Protein AF-A0A7R9PHY9-F1 (afdb_monomer)

Structure (mmCIF, N/CA/C/O backbone):
data_AF-A0A7R9PHY9-F1
#
_entry.id   AF-A0A7R9PHY9-F1
#
loop_
_atom_site.group_PDB
_atom_site.id
_atom_site.type_symbol
_atom_site.label_atom_id
_atom_site.label_alt_id
_atom_site.label_comp_id
_atom_site.label_asym_id
_atom_site.label_entity_id
_atom_site.label_seq_id
_atom_site.pdbx_PDB_ins_code
_atom_site.Cartn_x
_atom_site.Cartn_y
_atom_site.Cartn_z
_atom_site.occupancy
_atom_site.B_iso_or_equiv
_atom_site.auth_seq_id
_atom_site.auth_comp_id
_atom_site.auth_asym_id
_atom_site.auth_atom_id
_atom_site.pdbx_PDB_model_num
ATOM 1 N N . MET A 1 1 ? 10.950 -51.511 -0.485 1.00 42.06 1 MET A N 1
ATOM 2 C CA . MET A 1 1 ? 10.382 -51.887 0.825 1.00 42.06 1 MET A CA 1
ATOM 3 C C . MET A 1 1 ? 11.531 -52.157 1.770 1.00 42.06 1 MET A C 1
ATOM 5 O O . MET A 1 1 ? 12.187 -53.157 1.564 1.00 42.06 1 MET A O 1
ATOM 9 N N . PHE A 1 2 ? 11.801 -51.289 2.743 1.00 31.52 2 PHE A N 1
ATOM 10 C CA . PHE A 1 2 ? 12.506 -51.676 3.968 1.00 31.52 2 PHE A CA 1
ATOM 11 C C . PHE A 1 2 ? 12.057 -50.734 5.085 1.00 31.52 2 PHE A C 1
ATOM 13 O O . PHE A 1 2 ? 12.208 -49.516 4.999 1.00 31.52 2 PHE A O 1
ATOM 20 N N . TRP A 1 3 ? 11.391 -51.335 6.065 1.00 36.47 3 TRP A N 1
ATOM 21 C CA . TRP A 1 3 ? 10.957 -50.741 7.319 1.00 36.47 3 TRP A CA 1
ATOM 22 C C . TRP A 1 3 ? 12.168 -50.413 8.194 1.00 36.47 3 TRP A C 1
ATOM 24 O O . TRP A 1 3 ? 13.076 -51.233 8.287 1.00 36.47 3 TRP A O 1
ATOM 34 N N . ILE A 1 4 ? 12.138 -49.291 8.918 1.00 42.62 4 ILE A N 1
ATOM 35 C CA . ILE A 1 4 ? 12.914 -49.152 10.157 1.00 42.62 4 ILE A CA 1
ATOM 36 C C . ILE A 1 4 ? 11.979 -48.662 11.265 1.00 42.62 4 ILE A C 1
ATOM 38 O O . ILE A 1 4 ? 11.626 -47.488 11.353 1.00 42.62 4 ILE A O 1
ATOM 42 N N . GLY A 1 5 ? 11.542 -49.658 12.037 1.00 34.16 5 GLY A N 1
ATOM 43 C CA . GLY A 1 5 ? 11.340 -49.687 13.485 1.00 34.16 5 GLY A CA 1
ATOM 44 C C . GLY A 1 5 ? 11.156 -48.375 14.235 1.00 34.16 5 GLY A C 1
ATOM 45 O O . GLY A 1 5 ? 12.099 -47.633 14.493 1.00 34.16 5 GLY A O 1
ATOM 46 N N . ARG A 1 6 ? 9.929 -48.201 14.717 1.00 38.72 6 ARG A N 1
ATOM 47 C CA . ARG A 1 6 ? 9.562 -47.369 15.858 1.00 38.72 6 ARG A CA 1
ATOM 48 C C . ARG A 1 6 ? 9.718 -48.249 17.107 1.00 38.72 6 ARG A C 1
ATOM 50 O O . ARG A 1 6 ? 9.004 -49.239 17.209 1.00 38.72 6 ARG A O 1
ATOM 57 N N . SER A 1 7 ? 10.605 -47.892 18.033 1.00 38.69 7 SER A N 1
ATOM 58 C CA . SER A 1 7 ? 10.601 -48.439 19.398 1.00 38.69 7 SER A CA 1
ATOM 59 C C . SER A 1 7 ? 10.554 -47.299 20.402 1.00 38.69 7 SER A C 1
ATOM 61 O O . SER A 1 7 ? 11.322 -46.343 20.318 1.00 38.69 7 SER A O 1
ATOM 63 N N . ALA A 1 8 ? 9.592 -47.408 21.311 1.00 42.34 8 ALA A N 1
ATOM 64 C CA . ALA A 1 8 ? 9.342 -46.520 22.430 1.00 42.34 8 ALA A CA 1
ATOM 65 C C . ALA A 1 8 ? 9.996 -47.087 23.697 1.00 42.34 8 ALA A C 1
ATOM 67 O O . ALA A 1 8 ? 9.878 -48.283 23.941 1.00 42.34 8 ALA A O 1
ATOM 68 N N . VAL A 1 9 ? 10.620 -46.225 24.504 1.00 43.03 9 VAL A N 1
ATOM 69 C CA . VAL A 1 9 ? 10.993 -46.443 25.918 1.00 43.03 9 VAL A CA 1
ATOM 70 C C . VAL A 1 9 ? 10.944 -45.048 26.562 1.00 43.03 9 VAL A C 1
ATOM 72 O O . VAL A 1 9 ? 11.653 -44.152 26.118 1.00 43.03 9 VAL A O 1
ATOM 75 N N . SER A 1 10 ? 9.828 -44.710 27.208 1.00 37.47 10 SER A N 1
ATOM 76 C CA . SER A 1 10 ? 9.554 -44.751 28.657 1.00 37.47 10 SER A CA 1
ATOM 77 C C . SER A 1 10 ? 10.018 -43.502 29.416 1.00 37.47 10 SER A C 1
ATOM 79 O O . SER A 1 10 ? 11.147 -43.045 29.289 1.00 37.47 10 SER A O 1
ATOM 81 N N . ASN A 1 11 ? 9.088 -42.981 30.213 1.00 42.53 11 ASN A N 1
ATOM 82 C CA . ASN A 1 11 ? 9.185 -41.795 31.054 1.00 42.53 11 ASN A CA 1
ATOM 83 C C . ASN A 1 11 ? 10.345 -41.851 32.059 1.00 42.53 11 ASN A C 1
ATOM 85 O O . ASN A 1 11 ? 10.550 -42.884 32.690 1.00 42.53 11 ASN A O 1
ATOM 89 N N . TYR A 1 12 ? 10.990 -40.704 32.278 1.00 37.47 12 TYR A N 1
ATOM 90 C CA . TYR A 1 12 ? 11.577 -40.322 33.563 1.00 37.47 12 TYR A CA 1
ATOM 91 C C . TYR A 1 12 ? 11.398 -38.809 33.743 1.00 37.47 12 TYR A C 1
ATOM 93 O O . TYR A 1 12 ? 11.954 -38.014 32.985 1.00 37.47 12 TYR A O 1
ATOM 101 N N . ASP A 1 13 ? 10.587 -38.436 34.733 1.00 43.47 13 ASP A N 1
ATOM 102 C CA . ASP A 1 13 ? 10.558 -37.103 35.330 1.00 43.47 13 ASP A CA 1
ATOM 103 C C . ASP A 1 13 ? 11.838 -36.892 36.149 1.00 43.47 13 ASP A C 1
ATOM 105 O O . ASP A 1 13 ? 12.288 -37.790 36.862 1.00 43.47 13 ASP A O 1
ATOM 109 N N . GLY A 1 14 ? 12.430 -35.701 36.063 1.00 35.66 14 GLY A N 1
ATOM 110 C CA . GLY A 1 14 ? 13.642 -35.378 36.812 1.00 35.66 14 GLY A CA 1
ATOM 111 C C . GLY A 1 14 ? 14.236 -34.029 36.436 1.00 35.66 14 GLY A C 1
ATOM 112 O O . GLY A 1 14 ? 15.193 -33.946 35.673 1.00 35.66 14 GLY A O 1
ATOM 113 N N . SER A 1 15 ? 13.651 -32.970 36.988 1.00 47.22 15 SER A N 1
ATOM 114 C CA . SER A 1 15 ? 14.196 -31.613 37.060 1.00 47.22 15 SER A CA 1
ATOM 115 C C . SER A 1 15 ? 15.720 -31.575 37.273 1.00 47.22 15 SER A C 1
ATOM 117 O O . SER A 1 15 ? 16.191 -31.843 38.372 1.00 47.22 15 SER A O 1
ATOM 119 N N . THR A 1 16 ? 16.473 -31.154 36.253 1.00 46.72 16 THR A N 1
ATOM 120 C CA . THR A 1 16 ? 17.748 -30.424 36.395 1.00 46.72 16 THR A CA 1
ATOM 121 C C . THR A 1 16 ? 17.884 -29.437 35.236 1.00 46.72 16 THR A C 1
ATOM 123 O O . THR A 1 16 ? 18.540 -29.672 34.219 1.00 46.72 16 THR A O 1
ATOM 126 N N . ASP A 1 17 ? 17.217 -28.298 35.399 1.00 50.34 17 ASP A N 1
ATOM 127 C CA . ASP A 1 17 ? 17.585 -27.067 34.717 1.00 50.34 17 ASP A CA 1
ATOM 128 C C . ASP A 1 17 ? 19.060 -26.753 35.001 1.00 50.34 17 ASP A C 1
ATOM 130 O O . ASP A 1 17 ? 19.469 -26.603 36.150 1.00 50.34 17 ASP A O 1
ATOM 134 N N . GLY A 1 18 ? 19.854 -26.631 33.935 1.00 47.72 18 GLY A N 1
ATOM 135 C CA . GLY A 1 18 ? 21.174 -26.003 34.005 1.00 47.72 18 GLY A CA 1
ATOM 136 C C . GLY A 1 18 ? 22.375 -26.882 33.665 1.00 47.72 18 GLY A C 1
ATOM 137 O O . GLY A 1 18 ? 23.306 -26.936 34.453 1.00 47.72 18 GLY A O 1
ATOM 138 N N . CYS A 1 19 ? 22.434 -27.515 32.482 1.00 41.09 19 CYS A N 1
ATOM 139 C CA . CYS A 1 19 ? 23.737 -27.948 31.928 1.00 41.09 19 CYS A CA 1
ATOM 140 C C . CYS A 1 19 ? 23.798 -28.255 30.413 1.00 41.09 19 CYS A C 1
ATOM 142 O O . CYS A 1 19 ? 24.736 -28.899 29.949 1.00 41.09 19 CYS A O 1
ATOM 144 N N . ILE A 1 20 ? 22.850 -27.784 29.591 1.00 45.53 20 ILE A N 1
ATOM 145 C CA . ILE A 1 20 ? 22.859 -28.076 28.135 1.00 45.53 20 ILE A CA 1
ATOM 146 C C . ILE A 1 20 ? 23.616 -27.005 27.316 1.00 45.53 20 ILE A C 1
ATOM 148 O O . ILE A 1 20 ? 24.106 -27.276 26.218 1.00 45.53 20 ILE A O 1
ATOM 152 N N . MET A 1 21 ? 23.795 -25.795 27.854 1.00 42.59 21 MET A N 1
ATOM 153 C CA . MET A 1 21 ? 24.367 -24.670 27.095 1.00 42.59 21 MET A CA 1
ATOM 154 C C . MET A 1 21 ? 25.895 -24.727 26.934 1.00 42.59 21 MET A C 1
ATOM 156 O O . MET A 1 21 ? 26.408 -24.258 25.917 1.00 42.59 21 MET A O 1
ATOM 160 N N . TYR A 1 22 ? 26.626 -25.353 27.863 1.00 46.38 22 TYR A N 1
ATOM 161 C CA . TYR A 1 22 ? 28.093 -25.402 27.794 1.00 46.38 22 TYR A CA 1
ATOM 162 C C . TYR A 1 22 ? 28.629 -26.470 26.825 1.00 46.38 22 TYR A C 1
ATOM 164 O O . TYR A 1 22 ? 29.640 -26.238 26.170 1.00 46.38 22 TYR A O 1
ATOM 172 N N . ARG A 1 23 ? 27.900 -27.572 26.585 1.00 47.09 23 ARG A N 1
ATOM 173 C CA . ARG A 1 23 ? 28.303 -28.569 25.567 1.00 47.09 23 ARG A CA 1
ATOM 174 C C . ARG A 1 23 ? 28.106 -28.100 24.122 1.00 47.09 23 ARG A C 1
ATOM 176 O O . ARG A 1 23 ? 28.789 -28.584 23.222 1.00 47.09 23 ARG A O 1
ATOM 183 N N . CYS A 1 24 ? 27.205 -27.149 23.877 1.00 45.78 24 CYS A N 1
ATOM 184 C CA . CYS A 1 24 ? 26.986 -26.614 22.530 1.00 45.78 24 CYS A CA 1
ATOM 185 C C . CYS A 1 24 ? 28.066 -25.600 22.122 1.00 45.78 24 CYS A C 1
ATOM 187 O O . CYS A 1 24 ? 28.435 -25.541 20.948 1.00 45.78 24 CYS A O 1
ATOM 189 N N . PHE A 1 25 ? 28.590 -24.822 23.073 1.00 47.44 25 PHE A N 1
ATOM 190 C CA . PHE A 1 25 ? 29.614 -23.816 22.787 1.00 47.44 25 PHE A CA 1
ATOM 191 C C . PHE A 1 25 ? 30.973 -24.453 22.471 1.00 47.44 25 PHE A C 1
ATOM 193 O O . PHE A 1 25 ? 31.592 -24.088 21.467 1.00 47.44 25 PHE A O 1
ATOM 200 N N . ASP A 1 26 ? 31.372 -25.485 23.220 1.00 51.69 26 ASP A N 1
ATOM 201 C CA . ASP A 1 26 ? 32.606 -26.231 22.942 1.00 51.69 26 ASP A CA 1
ATOM 202 C C . ASP A 1 26 ? 32.553 -26.964 21.595 1.00 51.69 26 ASP A C 1
ATOM 204 O O . ASP A 1 26 ? 33.538 -26.978 20.858 1.00 51.69 26 ASP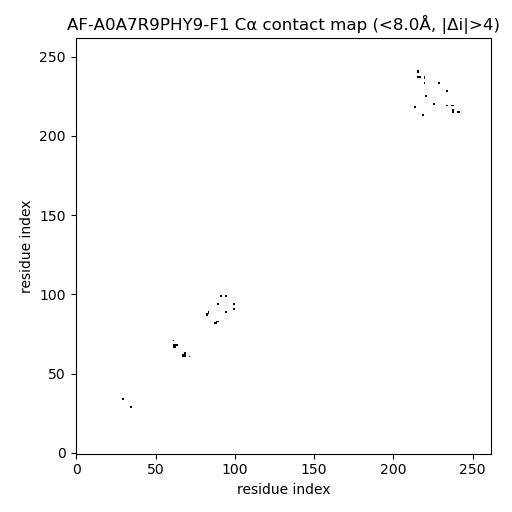 A O 1
ATOM 208 N N . TYR A 1 27 ? 31.386 -27.470 21.184 1.00 54.34 27 TYR A N 1
ATOM 209 C CA . TYR A 1 27 ? 31.213 -28.084 19.864 1.00 54.34 27 TYR A CA 1
ATOM 210 C C . TYR A 1 27 ? 31.342 -27.073 18.705 1.00 54.34 27 TYR A C 1
ATOM 212 O O . TYR A 1 27 ? 31.902 -27.392 17.650 1.00 54.34 27 TYR A O 1
ATOM 220 N N . ILE A 1 28 ? 30.877 -25.831 18.888 1.00 56.16 28 ILE A N 1
ATOM 221 C CA . ILE A 1 28 ? 31.015 -24.757 17.888 1.00 56.16 28 ILE A CA 1
ATOM 222 C C . ILE A 1 28 ? 32.477 -24.302 17.775 1.00 56.16 28 ILE A C 1
ATOM 224 O O . ILE A 1 28 ? 32.976 -24.118 16.660 1.00 56.16 28 ILE A O 1
ATOM 228 N N . ILE A 1 29 ? 33.187 -24.170 18.900 1.00 56.66 29 ILE A N 1
ATOM 229 C CA . ILE A 1 29 ? 34.609 -23.800 18.899 1.00 56.66 29 ILE A CA 1
ATOM 230 C C . ILE A 1 29 ? 35.473 -24.939 18.334 1.00 56.66 29 ILE A C 1
ATOM 232 O O . ILE A 1 29 ? 36.334 -24.679 17.491 1.00 56.66 29 ILE A O 1
ATOM 236 N N . TYR A 1 30 ? 35.189 -26.200 18.668 1.00 57.56 30 TYR A N 1
ATOM 237 C CA . TYR A 1 30 ? 35.899 -27.367 18.129 1.00 57.56 30 TYR A CA 1
ATOM 238 C C . TYR A 1 30 ? 35.708 -27.523 16.607 1.00 57.56 30 TYR A C 1
ATOM 240 O O . TYR A 1 30 ? 36.678 -27.727 15.871 1.00 57.56 30 TYR A O 1
ATOM 248 N N . ARG A 1 31 ? 34.483 -27.322 16.089 1.00 53.75 31 ARG A N 1
ATOM 249 C CA . ARG A 1 31 ? 34.193 -27.335 14.639 1.00 53.75 31 ARG A CA 1
ATOM 250 C C . ARG A 1 31 ? 34.893 -26.205 13.881 1.00 53.75 31 ARG A C 1
ATOM 252 O O . ARG A 1 31 ? 35.294 -26.409 12.737 1.00 53.75 31 ARG A O 1
ATOM 259 N N . ASN A 1 32 ? 35.057 -25.033 14.493 1.00 58.56 32 ASN A N 1
ATOM 260 C CA . ASN A 1 32 ? 35.771 -23.912 13.878 1.00 58.56 32 ASN A CA 1
ATOM 261 C C . ASN A 1 32 ? 37.299 -24.091 13.910 1.00 58.56 32 ASN A C 1
ATOM 263 O O . ASN A 1 32 ? 37.972 -23.630 12.990 1.00 58.56 32 ASN A O 1
ATOM 267 N N . LYS A 1 33 ? 37.844 -24.789 14.919 1.00 56.66 33 LYS A N 1
ATOM 268 C CA . LYS A 1 33 ? 39.289 -25.046 15.076 1.00 56.66 33 LYS A CA 1
ATOM 269 C C . LYS A 1 33 ? 39.788 -26.240 14.243 1.00 56.66 33 LYS A C 1
ATOM 271 O O . LYS A 1 33 ? 40.904 -26.194 13.737 1.00 56.66 33 LYS A O 1
ATOM 276 N N . HIS A 1 34 ? 38.950 -27.264 14.031 1.00 57.16 34 HIS A N 1
ATOM 277 C CA . HIS A 1 34 ? 39.285 -28.483 13.265 1.00 57.16 34 HIS A CA 1
ATOM 278 C C . HIS A 1 34 ? 38.514 -28.647 11.939 1.00 57.16 34 HIS A C 1
ATOM 280 O O . HIS A 1 34 ? 38.712 -29.620 11.205 1.00 57.16 34 HIS A O 1
ATOM 286 N N . GLY A 1 35 ? 37.647 -27.697 11.581 1.00 53.25 35 GLY A N 1
ATOM 287 C CA . GLY A 1 35 ? 36.957 -27.679 10.295 1.00 53.25 35 GLY A CA 1
ATOM 288 C C . GLY A 1 35 ? 37.925 -27.376 9.154 1.00 53.25 35 GLY A C 1
ATOM 289 O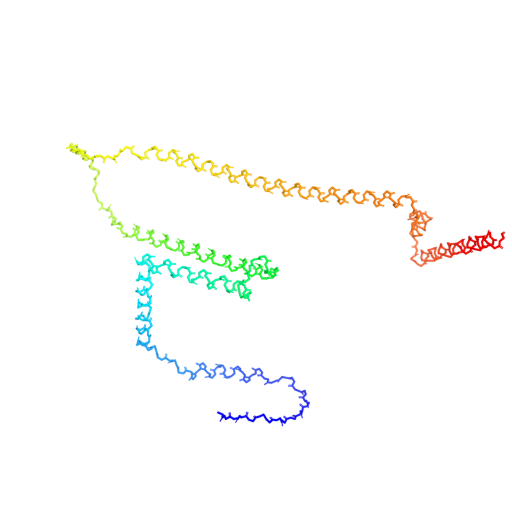 O . GLY A 1 35 ? 38.228 -26.216 8.884 1.00 53.25 35 GLY A O 1
ATOM 290 N N . LYS A 1 36 ? 38.397 -28.417 8.455 1.00 54.75 36 LYS A N 1
ATOM 291 C CA . LYS A 1 36 ? 39.196 -28.285 7.226 1.00 54.75 36 LYS A CA 1
ATOM 292 C C . LYS A 1 36 ? 38.491 -27.305 6.275 1.00 54.75 36 LYS A C 1
ATOM 294 O O . LYS A 1 36 ? 37.419 -27.619 5.752 1.00 54.75 36 LYS A O 1
ATOM 299 N N . LYS A 1 37 ? 39.070 -26.118 6.042 1.00 54.66 37 LYS A N 1
ATOM 300 C CA . LYS A 1 37 ? 38.596 -25.187 5.003 1.00 54.66 37 LYS A CA 1
ATOM 301 C C . LYS A 1 37 ? 38.573 -25.961 3.682 1.00 54.66 37 LYS A C 1
ATOM 303 O O . LYS A 1 37 ? 39.628 -26.365 3.194 1.00 54.66 37 LYS A O 1
ATOM 308 N N . LYS A 1 38 ? 37.382 -26.211 3.121 1.00 56.78 38 LYS A N 1
ATOM 309 C CA . LYS A 1 38 ? 37.257 -26.808 1.783 1.00 56.78 38 LYS A CA 1
ATOM 310 C C . LYS A 1 38 ? 38.054 -25.931 0.818 1.00 56.78 38 LYS A C 1
ATOM 312 O O . LYS A 1 38 ? 37.766 -24.740 0.705 1.00 56.78 38 LYS A O 1
ATOM 317 N N . LYS A 1 39 ? 39.071 -26.508 0.170 1.00 51.47 39 LYS A N 1
ATOM 318 C CA . LYS A 1 39 ? 39.861 -25.816 -0.852 1.00 51.47 39 LYS A CA 1
ATOM 319 C C . LYS A 1 39 ? 38.904 -25.293 -1.930 1.00 51.47 39 LYS A C 1
ATOM 321 O O . LYS A 1 39 ? 37.953 -25.980 -2.301 1.00 51.47 39 LYS A O 1
ATOM 326 N N . PHE A 1 40 ? 39.116 -24.054 -2.370 1.00 53.12 40 PHE A N 1
ATOM 327 C CA . PHE A 1 40 ? 38.365 -23.450 -3.466 1.00 53.12 40 PHE A CA 1
ATOM 328 C C . PHE A 1 40 ? 38.645 -24.252 -4.736 1.00 53.12 40 PHE A C 1
ATOM 330 O O . PHE A 1 40 ? 39.734 -24.181 -5.299 1.00 53.12 40 PHE A O 1
ATOM 337 N N . ASP A 1 41 ? 37.676 -25.063 -5.140 1.00 60.94 41 ASP A N 1
ATOM 338 C CA . ASP A 1 41 ? 37.814 -25.922 -6.303 1.00 60.94 41 ASP A CA 1
ATOM 339 C C . ASP A 1 41 ? 37.581 -25.070 -7.558 1.00 60.94 41 ASP A C 1
ATOM 341 O O . ASP A 1 41 ? 36.444 -24.721 -7.887 1.00 60.94 41 ASP A O 1
ATOM 345 N N . LYS A 1 42 ? 38.670 -24.641 -8.208 1.00 62.03 42 LYS A N 1
ATOM 346 C CA . LYS A 1 42 ? 38.658 -23.732 -9.373 1.00 62.03 42 LYS A CA 1
ATOM 347 C C . LYS A 1 42 ? 37.740 -24.275 -10.483 1.00 62.03 42 LYS A C 1
ATOM 349 O O . LYS A 1 42 ? 36.916 -23.538 -11.023 1.00 62.03 42 LYS A O 1
ATOM 354 N N . ASN A 1 43 ? 37.739 -25.601 -10.651 1.00 70.50 43 ASN A N 1
ATOM 355 C CA . ASN A 1 43 ? 36.834 -26.343 -11.530 1.00 70.50 43 ASN A CA 1
ATOM 356 C C . ASN A 1 43 ? 35.347 -26.107 -11.230 1.00 70.50 43 ASN A C 1
ATOM 358 O O . ASN A 1 43 ? 34.541 -25.992 -12.148 1.00 70.50 43 ASN A O 1
ATOM 362 N N . LEU A 1 44 ? 34.946 -25.980 -9.962 1.00 75.88 44 LEU A N 1
ATOM 363 C CA . LEU A 1 44 ? 33.543 -25.753 -9.609 1.00 75.88 44 LEU A CA 1
ATOM 364 C C . LEU A 1 44 ? 33.074 -24.351 -10.016 1.00 75.88 44 LEU A C 1
ATOM 366 O O . LEU A 1 44 ? 31.910 -24.168 -10.381 1.00 75.88 44 LEU A O 1
ATOM 370 N N . VAL A 1 45 ? 33.954 -23.351 -9.940 1.00 80.75 45 VAL A N 1
ATOM 371 C CA . VAL A 1 45 ? 33.633 -21.985 -10.373 1.00 80.75 45 VAL A CA 1
ATOM 372 C C . VAL A 1 45 ? 33.509 -21.914 -11.886 1.00 80.75 45 VAL A C 1
ATOM 374 O O . VAL A 1 45 ? 32.544 -21.322 -12.375 1.00 80.75 45 VAL A O 1
ATOM 377 N N . ASP A 1 46 ? 34.396 -22.592 -12.606 1.00 81.62 46 ASP A N 1
ATOM 378 C CA . ASP A 1 46 ? 34.361 -22.652 -14.065 1.00 81.62 46 ASP A CA 1
ATOM 379 C C . ASP A 1 46 ? 33.149 -23.439 -14.576 1.00 81.62 46 ASP A C 1
ATOM 381 O O . ASP A 1 46 ? 32.436 -22.963 -15.460 1.00 81.62 46 ASP A O 1
ATOM 385 N N . VAL A 1 47 ? 32.807 -24.570 -13.951 1.00 84.31 47 VAL A N 1
ATOM 386 C CA . VAL A 1 47 ? 31.571 -25.320 -14.243 1.00 84.31 47 VAL A CA 1
ATOM 387 C C . VAL A 1 47 ? 30.330 -24.457 -13.986 1.00 84.31 47 VAL A C 1
ATOM 389 O O . VAL A 1 47 ? 29.416 -24.404 -14.811 1.00 84.31 47 VAL A O 1
ATOM 392 N N . LYS A 1 48 ? 30.290 -23.716 -12.871 1.00 87.06 48 LYS A N 1
ATOM 393 C CA . LYS A 1 48 ? 29.188 -22.783 -12.573 1.00 87.06 48 LYS A CA 1
ATOM 394 C C . LYS A 1 48 ? 29.132 -21.603 -13.540 1.00 87.06 48 LYS A C 1
ATOM 396 O O . LYS A 1 48 ? 28.048 -21.066 -13.762 1.00 87.06 48 LYS A O 1
ATOM 401 N N . LYS A 1 49 ? 30.269 -21.147 -14.067 1.00 89.06 49 LYS A N 1
ATOM 402 C CA . LYS A 1 49 ? 30.334 -20.085 -15.076 1.00 89.06 49 LYS A CA 1
ATOM 403 C C . LYS A 1 49 ? 29.792 -20.595 -16.412 1.00 89.06 49 LYS A C 1
ATOM 405 O O . LYS A 1 49 ? 28.794 -20.055 -16.868 1.00 89.06 49 LYS A O 1
ATOM 410 N N . LYS A 1 50 ? 30.308 -21.719 -16.921 1.00 89.94 50 LYS A N 1
ATOM 411 C CA . LYS A 1 50 ? 29.812 -22.374 -18.146 1.00 89.94 50 LYS A CA 1
ATOM 412 C C . LYS A 1 50 ? 28.306 -22.635 -18.098 1.00 89.94 50 LYS A C 1
ATOM 414 O O . LYS A 1 50 ? 27.599 -22.351 -19.056 1.00 89.94 50 LYS A O 1
ATOM 419 N N . LYS A 1 51 ? 27.787 -23.101 -16.955 1.00 92.75 51 LYS A N 1
ATOM 420 C CA . LYS A 1 51 ? 26.341 -23.288 -16.759 1.00 92.75 51 LYS A CA 1
ATOM 421 C C . LYS A 1 51 ? 25.552 -21.976 -16.856 1.00 92.75 51 LYS A C 1
ATOM 423 O O . LYS A 1 51 ? 24.484 -21.963 -17.458 1.00 92.75 51 LYS A O 1
ATOM 428 N N . ARG A 1 52 ? 26.054 -20.885 -16.263 1.00 91.56 52 ARG A N 1
ATOM 429 C CA . ARG A 1 52 ? 25.417 -19.558 -16.354 1.00 91.56 52 ARG A CA 1
ATOM 430 C C . ARG A 1 52 ? 25.427 -19.026 -17.783 1.00 91.56 52 ARG A C 1
ATOM 432 O O . ARG A 1 52 ? 24.412 -18.490 -18.213 1.00 91.56 52 ARG A O 1
ATOM 439 N N . ASP A 1 53 ? 26.540 -19.195 -18.487 1.00 91.50 53 ASP A N 1
ATOM 440 C CA . ASP A 1 53 ? 26.715 -18.708 -19.855 1.00 91.50 53 ASP A CA 1
ATOM 441 C C . ASP A 1 53 ? 25.794 -19.477 -20.821 1.00 91.50 53 ASP A C 1
ATOM 443 O O . ASP A 1 53 ? 25.019 -18.858 -21.546 1.00 91.50 53 ASP A O 1
ATOM 447 N N . ALA A 1 54 ? 25.739 -20.811 -20.723 1.00 93.00 54 ALA A N 1
ATOM 448 C CA . ALA A 1 54 ? 24.811 -21.639 -21.502 1.00 93.00 54 ALA A CA 1
ATOM 449 C C . ALA A 1 54 ? 23.332 -21.301 -21.224 1.00 93.00 54 ALA A C 1
ATOM 451 O O . ALA A 1 54 ? 22.505 -21.245 -22.137 1.00 93.00 54 ALA A O 1
ATOM 452 N N . GLU A 1 55 ? 22.975 -21.033 -19.963 1.00 92.44 55 GLU A N 1
ATOM 453 C CA . GLU A 1 55 ? 21.619 -20.603 -19.607 1.00 92.44 55 GLU A CA 1
ATOM 454 C C . GLU A 1 55 ? 21.294 -19.212 -20.177 1.00 92.44 55 GLU A C 1
ATOM 456 O O . GLU A 1 55 ? 20.162 -18.955 -20.595 1.00 92.44 55 GLU A O 1
ATOM 461 N N . MET A 1 56 ? 22.279 -18.312 -20.221 1.00 92.31 56 MET A N 1
ATOM 462 C CA . MET A 1 56 ? 22.140 -16.988 -20.823 1.00 92.31 56 MET A CA 1
ATOM 463 C C . MET A 1 56 ? 21.937 -17.081 -22.336 1.00 92.31 56 MET A C 1
ATOM 465 O O . MET A 1 56 ? 21.013 -16.458 -22.858 1.00 92.31 56 MET A O 1
ATOM 469 N N . GLU A 1 57 ? 22.728 -17.902 -23.025 1.00 92.56 57 GLU A N 1
ATOM 470 C CA . GLU A 1 57 ? 22.566 -18.169 -24.455 1.00 92.56 57 GLU A CA 1
ATOM 471 C C . GLU A 1 57 ? 21.194 -18.757 -24.770 1.00 92.56 57 GLU A C 1
ATOM 473 O O . GLU A 1 57 ? 20.521 -18.284 -25.681 1.00 92.56 57 GLU A O 1
ATOM 478 N N . HIS A 1 58 ? 20.729 -19.732 -23.988 1.00 92.38 58 HIS A N 1
ATOM 479 C CA . HIS A 1 58 ? 19.389 -20.293 -24.145 1.00 92.38 58 HIS A CA 1
ATOM 480 C C . HIS A 1 58 ? 18.292 -19.223 -23.992 1.00 92.38 58 HIS A C 1
ATOM 482 O O . HIS A 1 58 ? 17.379 -19.140 -24.814 1.00 92.38 58 HIS A O 1
ATOM 488 N N . ARG A 1 59 ? 18.399 -18.347 -22.982 1.00 89.75 59 ARG A N 1
ATOM 489 C CA . ARG A 1 59 ? 17.463 -17.220 -22.805 1.00 89.75 59 ARG A CA 1
ATOM 490 C C . ARG A 1 59 ? 17.514 -16.241 -23.978 1.00 89.75 59 ARG A C 1
ATOM 492 O O . ARG A 1 59 ? 16.468 -15.735 -24.377 1.00 89.75 59 ARG A O 1
ATOM 499 N N . ASN A 1 60 ? 18.699 -15.983 -24.527 1.00 91.94 60 ASN A N 1
ATOM 500 C CA . ASN A 1 60 ? 18.872 -15.112 -25.688 1.00 91.94 60 ASN A CA 1
ATOM 501 C C . ASN A 1 60 ? 18.269 -15.737 -26.951 1.00 91.94 60 ASN A C 1
ATOM 503 O O . ASN A 1 60 ? 17.564 -15.040 -27.670 1.00 91.94 60 ASN A O 1
ATOM 507 N N . LYS A 1 61 ? 18.445 -17.047 -27.173 1.00 92.50 61 LYS A N 1
ATOM 508 C CA . LYS A 1 61 ? 17.808 -17.782 -28.280 1.00 92.50 61 LYS A CA 1
ATOM 509 C C . LYS A 1 61 ? 16.284 -17.651 -28.236 1.00 92.50 61 LYS A C 1
ATOM 511 O O . LYS A 1 61 ? 15.685 -17.257 -29.227 1.00 92.50 61 LYS A O 1
ATOM 516 N N . ILE A 1 62 ? 15.673 -17.861 -27.065 1.00 89.38 62 ILE A N 1
ATOM 517 C CA . ILE A 1 62 ? 14.221 -17.680 -26.880 1.00 89.38 62 ILE A CA 1
ATOM 518 C C . ILE A 1 62 ? 13.797 -16.226 -27.108 1.00 89.38 62 ILE A C 1
ATOM 520 O O . ILE A 1 62 ? 12.728 -15.985 -27.647 1.00 89.38 62 ILE A O 1
ATOM 524 N N . LYS A 1 63 ? 14.594 -15.247 -26.666 1.00 90.69 63 LYS A N 1
ATOM 525 C CA . LYS A 1 63 ? 14.258 -13.821 -26.793 1.00 90.69 63 LYS A CA 1
ATOM 526 C C . LYS A 1 63 ? 14.380 -13.307 -28.232 1.00 90.69 63 LYS A C 1
ATOM 528 O O . LYS A 1 63 ? 13.652 -12.387 -28.593 1.00 90.69 63 LYS A O 1
ATOM 533 N N . ASN A 1 64 ? 15.315 -13.856 -29.004 1.00 91.75 64 ASN A N 1
ATOM 534 C CA . ASN A 1 64 ? 15.593 -13.432 -30.374 1.00 91.75 64 ASN A CA 1
ATOM 535 C C . ASN A 1 64 ? 14.562 -13.977 -31.375 1.00 91.75 64 ASN A C 1
ATOM 537 O O . ASN A 1 64 ? 14.326 -13.327 -32.388 1.00 91.75 64 ASN A O 1
ATOM 541 N N . ASP A 1 65 ? 13.929 -15.119 -31.086 1.00 91.56 65 ASP A N 1
ATOM 542 C CA . ASP A 1 65 ? 12.820 -15.651 -31.883 1.00 91.56 65 ASP A CA 1
ATOM 543 C C . ASP A 1 65 ? 11.462 -15.141 -31.347 1.00 91.56 65 ASP A C 1
ATOM 545 O O . ASP A 1 65 ? 11.066 -15.493 -30.229 1.00 91.56 65 ASP A O 1
ATOM 549 N N . PRO A 1 66 ? 10.714 -14.331 -32.121 1.00 88.88 66 PRO A N 1
ATOM 550 C CA . PRO A 1 66 ? 9.443 -13.766 -31.677 1.00 88.88 66 PRO A CA 1
ATOM 551 C C . PRO A 1 66 ? 8.366 -14.825 -31.393 1.00 88.88 66 PRO A C 1
ATOM 553 O O . PRO A 1 66 ? 7.555 -14.625 -30.485 1.00 88.88 66 PRO A O 1
ATOM 556 N N . VAL A 1 67 ? 8.356 -15.952 -32.114 1.00 92.25 67 VAL A N 1
ATOM 557 C CA . VAL A 1 67 ? 7.342 -17.008 -31.946 1.00 92.25 67 VAL A CA 1
ATOM 558 C C . VAL A 1 67 ? 7.589 -17.762 -30.643 1.00 92.25 67 VAL A C 1
ATOM 560 O O . VAL A 1 67 ? 6.696 -17.857 -29.793 1.00 92.25 67 VAL A O 1
ATOM 563 N N . CYS A 1 68 ? 8.828 -18.211 -30.430 1.00 90.75 68 CYS A N 1
ATOM 564 C CA . CYS A 1 68 ? 9.231 -18.853 -29.180 1.00 90.75 68 CYS A CA 1
ATOM 565 C C . CYS A 1 68 ? 9.046 -17.923 -27.969 1.00 90.75 68 CYS A C 1
ATOM 567 O O . CYS A 1 68 ? 8.629 -18.368 -26.893 1.00 90.75 68 CYS A O 1
ATOM 569 N N . TYR A 1 69 ? 9.322 -16.624 -28.123 1.00 92.00 69 TYR A N 1
ATOM 570 C CA . TYR A 1 69 ? 9.172 -15.646 -27.047 1.00 92.00 69 TYR A CA 1
ATOM 571 C C . TYR A 1 69 ? 7.713 -15.457 -26.610 1.00 92.00 69 TYR A C 1
ATOM 573 O O . TYR A 1 69 ? 7.418 -15.435 -25.407 1.00 92.00 69 TYR A O 1
ATOM 581 N N . GLU A 1 70 ? 6.785 -15.342 -27.562 1.00 92.56 70 GLU A N 1
ATOM 582 C CA . GLU A 1 70 ? 5.361 -15.194 -27.254 1.00 92.56 70 GLU A CA 1
ATOM 583 C C . GLU A 1 70 ? 4.763 -16.475 -26.662 1.00 92.56 70 GLU A C 1
ATOM 585 O O . GLU A 1 70 ? 4.000 -16.411 -25.689 1.00 92.56 70 GLU A O 1
ATOM 590 N N . GLU A 1 71 ? 5.175 -17.649 -27.146 1.00 93.88 71 GLU A N 1
ATOM 591 C CA . GLU A 1 71 ? 4.754 -18.920 -26.557 1.00 93.88 71 GLU A CA 1
ATOM 592 C C . GLU A 1 71 ? 5.259 -19.074 -25.111 1.00 93.88 71 GLU A C 1
ATOM 594 O O . GLU A 1 71 ? 4.507 -19.480 -24.215 1.00 93.88 71 GLU A O 1
ATOM 599 N N . PHE A 1 72 ? 6.508 -18.677 -24.847 1.00 93.12 72 PHE A N 1
ATOM 600 C CA . PHE A 1 72 ? 7.075 -18.652 -23.501 1.00 93.12 72 PHE A CA 1
ATOM 601 C C . PHE A 1 72 ? 6.275 -17.732 -22.566 1.00 93.12 72 PHE A C 1
ATOM 603 O O . PHE A 1 72 ? 5.894 -18.145 -21.465 1.00 93.12 72 PHE A O 1
ATOM 610 N N . LYS A 1 73 ? 5.944 -16.508 -23.003 1.00 94.81 73 LYS A N 1
ATOM 611 C CA . LYS A 1 73 ? 5.095 -15.591 -22.220 1.00 94.81 73 LYS A CA 1
ATOM 612 C C . LYS A 1 73 ? 3.704 -16.158 -21.968 1.00 94.81 73 LYS A C 1
ATOM 614 O O . LYS A 1 73 ? 3.159 -15.958 -20.882 1.00 94.81 73 LYS A O 1
ATOM 619 N N . ARG A 1 74 ? 3.098 -16.822 -22.957 1.00 95.81 74 ARG A N 1
ATOM 620 C CA . ARG A 1 74 ? 1.791 -17.478 -22.806 1.00 95.81 74 ARG A CA 1
ATOM 621 C C . ARG A 1 74 ? 1.847 -18.540 -21.709 1.00 95.81 74 ARG A C 1
ATOM 623 O O . ARG A 1 74 ? 1.094 -18.436 -20.742 1.00 95.81 74 ARG A O 1
ATOM 630 N N . LYS A 1 75 ? 2.804 -19.469 -21.790 1.00 96.19 75 LYS A N 1
ATOM 631 C CA . LYS A 1 75 ? 3.023 -20.512 -20.773 1.00 96.19 75 LYS A CA 1
ATOM 632 C C . LYS A 1 75 ? 3.272 -19.916 -19.383 1.00 96.19 75 LYS A C 1
ATOM 634 O O . LYS A 1 75 ? 2.773 -20.442 -18.390 1.00 96.19 75 LYS A O 1
ATOM 639 N N . GLU A 1 76 ? 4.017 -18.816 -19.281 1.00 95.56 76 GLU A N 1
ATOM 640 C CA . GLU A 1 76 ? 4.277 -18.172 -17.987 1.00 95.56 76 GLU A CA 1
ATOM 641 C C . GLU A 1 76 ? 3.027 -17.481 -17.412 1.00 95.56 76 GLU A C 1
ATOM 643 O O . GLU A 1 76 ? 2.778 -17.579 -16.207 1.00 95.56 76 GLU A O 1
ATOM 648 N N . ARG A 1 77 ? 2.193 -16.854 -18.258 1.00 96.50 77 ARG A N 1
ATOM 649 C CA . ARG A 1 77 ? 0.880 -16.312 -17.857 1.00 96.50 77 ARG A CA 1
ATOM 650 C C . ARG A 1 77 ? -0.044 -17.412 -17.336 1.00 96.50 77 ARG A C 1
ATOM 652 O O . ARG A 1 77 ? -0.615 -17.258 -16.260 1.00 96.50 77 ARG A O 1
ATOM 659 N N . GLU A 1 78 ? -0.131 -18.536 -18.042 1.00 96.62 78 GLU A N 1
ATOM 660 C CA . GLU A 1 78 ? -0.927 -19.697 -17.623 1.00 96.62 78 GLU A CA 1
ATOM 661 C C . GLU A 1 78 ? -0.440 -20.257 -16.274 1.00 96.62 78 GLU A C 1
ATOM 663 O O . GLU A 1 78 ? -1.237 -20.458 -15.357 1.00 96.62 78 GLU A O 1
ATOM 668 N N . ARG A 1 79 ? 0.879 -20.427 -16.089 1.00 96.56 79 ARG A N 1
ATOM 669 C CA . ARG A 1 79 ? 1.459 -20.849 -14.797 1.00 96.56 79 ARG A CA 1
ATOM 670 C C . ARG A 1 79 ? 1.191 -19.855 -13.674 1.00 96.56 79 ARG A C 1
ATOM 672 O O . ARG A 1 79 ? 1.064 -20.255 -12.516 1.00 96.56 79 ARG A O 1
ATOM 679 N N . TYR A 1 80 ? 1.211 -18.558 -13.970 1.00 95.62 80 TYR A N 1
ATOM 680 C CA . TYR A 1 80 ? 0.900 -17.527 -12.988 1.00 95.62 80 TYR A CA 1
ATOM 681 C C . TYR A 1 80 ? -0.569 -17.601 -12.564 1.00 95.62 80 TYR A C 1
ATOM 683 O O . TYR A 1 80 ? -0.836 -17.627 -11.364 1.00 95.62 80 TYR A O 1
ATOM 691 N N . ASN A 1 81 ? -1.493 -17.708 -13.522 1.00 95.19 81 ASN A N 1
ATOM 692 C CA . ASN A 1 81 ? -2.927 -17.823 -13.256 1.00 95.19 81 ASN A CA 1
ATOM 693 C C . ASN A 1 81 ? -3.243 -19.074 -12.430 1.00 95.19 81 ASN A C 1
ATOM 695 O O . ASN A 1 81 ? -3.840 -18.935 -11.368 1.00 95.19 81 ASN A O 1
ATOM 699 N N . LYS A 1 82 ? -2.700 -20.244 -12.797 1.00 96.50 82 LYS A N 1
ATOM 700 C CA . LYS A 1 82 ? -2.843 -21.474 -11.993 1.00 96.50 82 LYS A CA 1
ATOM 701 C C . LYS A 1 82 ? -2.342 -21.299 -10.557 1.00 96.50 82 LYS A C 1
ATOM 703 O O . LYS A 1 82 ? -3.028 -21.635 -9.607 1.00 96.50 82 LYS A O 1
ATOM 708 N N . ARG A 1 83 ? -1.160 -20.701 -10.353 1.00 95.62 83 ARG A N 1
ATOM 709 C CA . ARG A 1 83 ? -0.628 -20.447 -8.995 1.00 95.62 83 ARG A CA 1
ATOM 710 C C . ARG A 1 83 ? -1.438 -19.414 -8.204 1.00 95.62 83 ARG A C 1
ATOM 712 O O . ARG A 1 83 ? -1.379 -19.414 -6.973 1.00 95.62 83 ARG A O 1
ATOM 719 N N . LYS A 1 84 ? -2.113 -18.498 -8.894 1.00 94.00 84 LYS A N 1
ATOM 720 C CA . LYS A 1 84 ? -3.013 -17.509 -8.299 1.00 94.00 84 LYS A CA 1
ATOM 721 C C . LYS A 1 84 ? -4.324 -18.174 -7.868 1.00 94.00 84 LYS A C 1
ATOM 723 O O . LYS A 1 84 ? -4.740 -17.952 -6.739 1.00 94.00 84 LYS A O 1
ATOM 728 N N . GLU A 1 85 ? -4.907 -19.009 -8.727 1.00 92.56 85 GLU A N 1
ATOM 729 C CA . GLU A 1 85 ? -6.094 -19.833 -8.445 1.00 92.56 85 GLU A CA 1
ATOM 730 C C . GLU A 1 85 ? -5.837 -20.818 -7.294 1.00 92.56 85 GLU A C 1
ATOM 732 O O . GLU A 1 85 ? -6.597 -20.835 -6.333 1.00 92.56 85 GLU A O 1
ATOM 737 N N . ASP A 1 86 ? -4.693 -21.513 -7.298 1.00 93.50 86 ASP A N 1
ATOM 738 C CA . ASP A 1 86 ? -4.233 -22.392 -6.206 1.00 93.50 86 ASP A CA 1
ATOM 739 C C . ASP A 1 86 ? -3.984 -21.655 -4.866 1.00 93.50 86 ASP A C 1
ATOM 741 O O . ASP A 1 86 ? -3.583 -22.267 -3.875 1.00 93.50 86 ASP A O 1
ATOM 745 N N . GLY A 1 87 ? -4.074 -20.320 -4.825 1.00 88.12 87 GLY A N 1
ATOM 746 C CA . GLY A 1 87 ? -3.797 -19.513 -3.630 1.00 88.12 87 GLY A CA 1
ATOM 747 C C . GLY A 1 87 ? -2.317 -19.442 -3.214 1.00 88.12 87 GLY A C 1
ATOM 748 O O . GLY A 1 87 ? -1.983 -18.831 -2.191 1.00 88.12 87 GLY A O 1
ATOM 749 N N . LYS A 1 88 ? -1.398 -20.013 -4.008 1.00 92.38 88 LYS A N 1
ATOM 750 C CA . LYS A 1 88 ? 0.062 -19.940 -3.787 1.00 92.38 88 LYS A CA 1
ATOM 751 C C . LYS A 1 88 ? 0.584 -18.512 -3.964 1.00 92.38 88 LYS A C 1
ATOM 753 O O . LYS A 1 88 ? 1.526 -18.104 -3.283 1.00 92.38 88 LYS A O 1
ATOM 758 N N . ILE A 1 89 ? -0.028 -17.740 -4.864 1.00 90.88 89 ILE A N 1
ATOM 759 C CA . ILE A 1 89 ? 0.241 -16.310 -5.052 1.00 90.88 89 ILE A CA 1
ATOM 760 C C . ILE A 1 89 ? -0.917 -15.513 -4.453 1.00 90.88 89 ILE A C 1
ATOM 762 O O . ILE A 1 89 ? -1.975 -15.387 -5.058 1.00 90.88 89 ILE A O 1
ATOM 766 N N . LYS A 1 90 ? -0.692 -14.931 -3.271 1.00 91.50 90 LYS A N 1
ATOM 767 C CA . LYS A 1 90 ? -1.677 -14.067 -2.603 1.00 91.50 90 LYS A CA 1
ATOM 768 C C . LYS A 1 90 ? -1.633 -12.652 -3.171 1.00 91.50 90 LYS A C 1
ATOM 770 O O . LYS A 1 90 ? -0.547 -12.067 -3.273 1.00 91.50 90 LYS A O 1
ATOM 775 N N . LEU A 1 91 ? -2.793 -12.073 -3.484 1.00 91.56 91 LEU A N 1
ATOM 776 C CA . LEU A 1 91 ? -2.867 -10.652 -3.816 1.00 91.56 91 LEU A CA 1
ATOM 777 C C . LEU A 1 91 ? -2.668 -9.792 -2.566 1.00 91.56 91 LEU A C 1
ATOM 779 O O . LEU A 1 91 ? -2.781 -10.239 -1.424 1.00 91.56 91 LEU A O 1
ATOM 783 N N . ILE A 1 92 ? -2.380 -8.508 -2.786 1.00 91.69 92 ILE A N 1
ATOM 784 C CA . ILE A 1 92 ? -2.249 -7.529 -1.700 1.00 91.69 92 ILE A CA 1
ATOM 785 C C . ILE A 1 92 ? -3.557 -7.395 -0.924 1.00 91.69 92 ILE A C 1
ATOM 787 O O . ILE A 1 92 ? -3.495 -7.211 0.286 1.00 91.69 92 ILE A O 1
ATOM 791 N N . SER A 1 93 ? -4.711 -7.491 -1.585 1.00 91.31 93 SER A N 1
ATOM 792 C CA . SER A 1 93 ? -6.027 -7.503 -0.934 1.00 91.31 93 SER A CA 1
ATOM 793 C C . SER A 1 93 ? -6.113 -8.597 0.127 1.00 91.31 93 SER A C 1
ATOM 795 O O . SER A 1 93 ? -6.458 -8.299 1.272 1.00 91.31 93 SER A O 1
ATOM 797 N N . ASP A 1 94 ? -5.679 -9.800 -0.247 1.00 91.00 94 ASP A N 1
ATOM 798 C CA . ASP A 1 94 ? -5.862 -11.053 0.496 1.00 91.00 94 ASP A CA 1
ATOM 799 C C . ASP A 1 94 ? -4.789 -11.251 1.578 1.00 91.00 94 ASP A C 1
ATOM 801 O O . ASP A 1 94 ? -4.870 -12.138 2.429 1.00 91.00 94 ASP A O 1
ATOM 805 N N . LEU A 1 95 ? -3.745 -10.419 1.565 1.00 93.56 95 LEU A N 1
ATOM 806 C CA . LEU A 1 95 ? -2.728 -10.388 2.606 1.00 93.56 95 LEU A CA 1
ATOM 807 C C . LEU A 1 95 ? -3.296 -9.795 3.907 1.00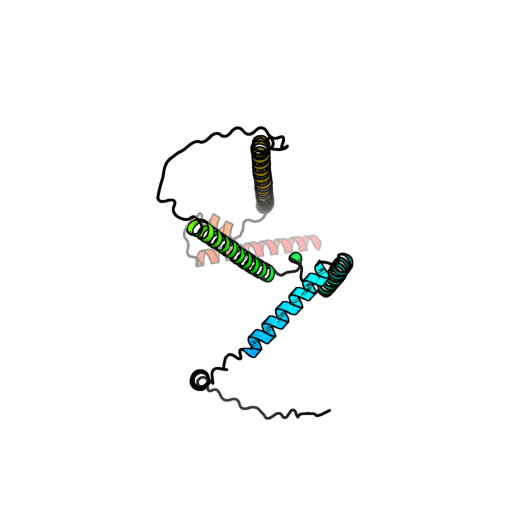 93.56 95 LEU A C 1
ATOM 809 O O . LEU A 1 95 ? -3.906 -8.721 3.921 1.00 93.56 95 LEU A O 1
ATOM 813 N N . SER A 1 96 ? -2.993 -10.448 5.034 1.00 95.88 96 SER A N 1
ATOM 814 C CA . SER A 1 96 ? -3.244 -9.893 6.370 1.00 95.88 96 SER A CA 1
ATOM 815 C C . SER A 1 96 ? -2.487 -8.576 6.568 1.00 95.88 96 SER A C 1
ATOM 817 O O . SER A 1 96 ? -1.484 -8.316 5.898 1.00 95.88 96 SER A O 1
ATOM 819 N N . GLU A 1 97 ? -2.900 -7.738 7.523 1.00 96.00 97 GLU A N 1
ATOM 820 C CA . GLU A 1 97 ? -2.227 -6.449 7.749 1.00 96.00 97 GLU A CA 1
ATOM 821 C C . GLU A 1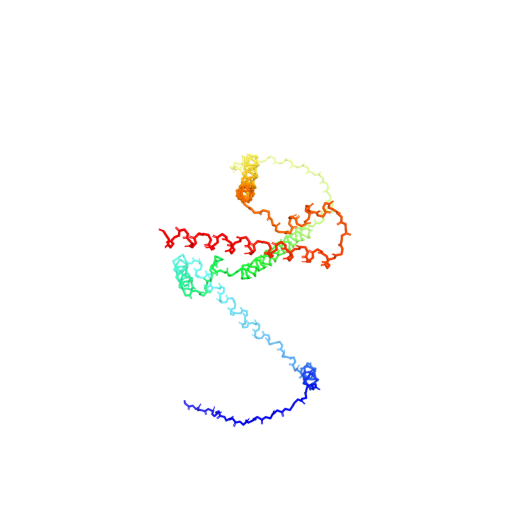 97 ? -0.740 -6.622 8.109 1.00 96.00 97 GLU A C 1
ATOM 823 O O . GLU A 1 97 ? 0.118 -5.852 7.671 1.00 96.00 97 GLU A O 1
ATOM 828 N N . ARG A 1 98 ? -0.399 -7.698 8.830 1.00 94.38 98 ARG A N 1
ATOM 829 C CA . ARG A 1 98 ? 0.994 -8.074 9.103 1.00 94.38 98 ARG A CA 1
ATOM 830 C C . ARG A 1 98 ? 1.741 -8.453 7.817 1.00 94.38 98 ARG A C 1
ATOM 832 O O . ARG A 1 98 ? 2.867 -7.995 7.619 1.00 94.38 98 ARG A O 1
ATOM 839 N N . GLY A 1 99 ? 1.113 -9.209 6.915 1.00 95.69 99 GLY A N 1
ATOM 840 C CA . GLY A 1 99 ? 1.669 -9.531 5.596 1.00 95.69 99 GLY A CA 1
ATOM 841 C C . GLY A 1 99 ? 1.865 -8.291 4.716 1.00 95.69 99 GLY A C 1
ATOM 842 O O . GLY A 1 99 ? 2.933 -8.102 4.132 1.00 95.69 99 GLY A O 1
ATOM 843 N N . LYS A 1 100 ? 0.889 -7.375 4.705 1.00 97.00 100 LYS A N 1
ATOM 844 C CA . LYS A 1 100 ? 0.978 -6.074 4.021 1.00 97.00 100 LYS A CA 1
ATOM 845 C C . LYS A 1 100 ? 2.157 -5.248 4.545 1.00 97.00 100 LYS A C 1
ATOM 847 O O . LYS A 1 100 ? 2.913 -4.690 3.749 1.00 97.00 100 LYS A O 1
ATOM 852 N N . ARG A 1 101 ? 2.384 -5.212 5.866 1.00 96.31 101 ARG A N 1
ATOM 853 C CA . ARG A 1 101 ? 3.564 -4.560 6.474 1.00 96.31 101 ARG A CA 1
ATOM 854 C C . ARG A 1 101 ? 4.880 -5.183 6.005 1.00 96.31 101 ARG A C 1
ATOM 856 O O . ARG A 1 101 ? 5.786 -4.447 5.620 1.00 96.31 101 ARG A O 1
ATOM 863 N N . GLN A 1 102 ? 4.987 -6.512 5.993 1.00 96.69 102 GLN A N 1
ATOM 864 C CA . GLN A 1 102 ? 6.190 -7.197 5.502 1.00 96.6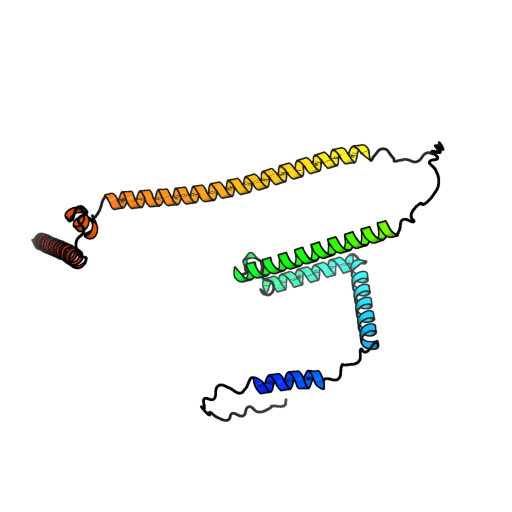9 102 GLN A CA 1
ATOM 865 C C . GLN A 1 102 ? 6.453 -6.900 4.021 1.00 96.69 102 GLN A C 1
ATOM 867 O O . GLN A 1 102 ? 7.593 -6.637 3.639 1.00 96.69 102 GLN A O 1
ATOM 872 N N . GLN A 1 103 ? 5.407 -6.882 3.192 1.00 96.69 103 GLN A N 1
ATOM 873 C CA . GLN A 1 103 ? 5.536 -6.553 1.776 1.00 96.69 103 GLN A CA 1
ATOM 874 C C . GLN A 1 103 ? 6.014 -5.109 1.574 1.00 96.69 103 GLN A C 1
ATOM 876 O O . GLN A 1 103 ? 6.943 -4.880 0.798 1.00 96.69 103 GLN A O 1
ATOM 881 N N . ARG A 1 104 ? 5.469 -4.149 2.337 1.00 96.69 104 ARG A N 1
ATOM 882 C CA . ARG A 1 104 ? 5.958 -2.759 2.353 1.00 96.69 104 ARG A CA 1
ATOM 883 C C . ARG A 1 104 ? 7.432 -2.681 2.755 1.00 96.69 104 ARG A C 1
ATOM 885 O O . ARG A 1 104 ? 8.197 -1.998 2.081 1.00 96.69 104 ARG A O 1
ATOM 892 N N . LYS A 1 105 ? 7.857 -3.425 3.784 1.00 97.75 105 LYS A N 1
ATOM 893 C CA . LYS A 1 105 ? 9.271 -3.498 4.196 1.00 97.75 105 LYS A CA 1
ATOM 894 C C . LYS A 1 105 ? 10.164 -3.995 3.052 1.00 97.75 105 LYS A C 1
ATOM 896 O O . LYS A 1 105 ? 11.157 -3.347 2.736 1.00 97.75 105 LYS A O 1
ATOM 901 N N . LYS A 1 106 ? 9.770 -5.077 2.369 1.00 97.06 106 LYS A N 1
ATOM 902 C CA . LYS A 1 106 ? 10.491 -5.599 1.192 1.00 97.06 106 LYS A CA 1
ATOM 903 C C . LYS A 1 106 ? 10.541 -4.583 0.045 1.00 97.06 106 LYS A C 1
ATOM 905 O O . LYS A 1 106 ? 11.548 -4.495 -0.650 1.00 97.06 106 LYS A O 1
ATOM 910 N N . TRP A 1 107 ? 9.472 -3.821 -0.189 1.00 97.31 107 TRP A N 1
ATOM 911 C CA . TRP A 1 107 ? 9.464 -2.767 -1.209 1.00 97.31 107 TRP A CA 1
ATOM 912 C C . TRP A 1 107 ? 10.421 -1.629 -0.884 1.00 97.31 107 TRP A C 1
ATOM 914 O O . TRP A 1 107 ? 11.170 -1.209 -1.766 1.00 97.31 107 TRP A O 1
ATOM 924 N N . VAL A 1 108 ? 10.431 -1.166 0.367 1.00 97.81 108 VAL A N 1
ATOM 925 C CA . VAL A 1 108 ? 11.389 -0.159 0.833 1.00 97.81 108 VAL A CA 1
ATOM 926 C C . VAL A 1 108 ? 12.811 -0.672 0.634 1.00 97.81 108 VAL A C 1
ATOM 928 O O . VAL A 1 108 ? 13.611 0.008 0.003 1.00 97.81 108 VAL A O 1
ATOM 931 N N . GLU A 1 109 ? 13.108 -1.901 1.060 1.00 97.88 109 GLU A N 1
ATOM 932 C CA . GLU A 1 109 ? 14.436 -2.497 0.904 1.00 97.88 109 GLU A CA 1
ATOM 933 C C . GLU A 1 109 ? 14.885 -2.562 -0.565 1.00 97.88 109 GLU A C 1
ATOM 935 O O . GLU A 1 109 ? 15.976 -2.099 -0.902 1.00 97.88 109 GLU A O 1
ATOM 940 N N . ARG A 1 110 ? 14.033 -3.081 -1.462 1.00 97.31 110 ARG A N 1
ATOM 941 C CA . ARG A 1 110 ? 14.334 -3.151 -2.902 1.00 97.31 110 ARG A CA 1
ATOM 942 C C . ARG A 1 110 ? 14.537 -1.767 -3.509 1.00 97.31 110 ARG A C 1
ATOM 944 O O . ARG A 1 110 ? 15.471 -1.582 -4.283 1.00 97.31 110 ARG A O 1
ATOM 951 N N . THR A 1 111 ? 13.698 -0.800 -3.141 1.00 97.38 111 THR A N 1
ATOM 952 C CA . THR A 1 111 ? 13.793 0.581 -3.636 1.00 97.38 111 THR A CA 1
ATOM 953 C C . THR A 1 111 ? 15.093 1.231 -3.179 1.00 97.38 111 THR A C 1
ATOM 955 O O . THR A 1 111 ? 15.808 1.813 -3.990 1.00 97.38 111 THR A O 1
ATOM 958 N N . THR A 1 112 ? 15.443 1.091 -1.901 1.00 97.69 112 THR A N 1
ATOM 959 C CA . THR A 1 112 ? 16.700 1.601 -1.348 1.00 97.69 112 THR A CA 1
ATOM 960 C C . THR A 1 112 ? 17.900 0.948 -2.025 1.00 97.69 112 THR A C 1
ATOM 962 O O . THR A 1 112 ? 18.815 1.649 -2.447 1.00 97.69 112 THR A O 1
ATOM 965 N N . ARG A 1 113 ? 17.884 -0.379 -2.200 1.00 97.81 113 ARG A N 1
ATOM 966 C CA . ARG A 1 113 ? 18.948 -1.115 -2.897 1.00 97.81 113 ARG A CA 1
ATOM 967 C C . ARG A 1 113 ? 19.107 -0.647 -4.344 1.00 97.81 113 ARG A C 1
ATOM 969 O O . ARG A 1 113 ? 20.227 -0.438 -4.791 1.00 97.81 113 ARG A O 1
ATOM 976 N N . HIS A 1 114 ? 18.002 -0.450 -5.058 1.00 96.88 114 HIS A N 1
ATOM 977 C CA . HIS A 1 114 ? 18.018 0.040 -6.433 1.00 96.88 114 HIS A CA 1
ATOM 978 C C . HIS A 1 114 ? 18.566 1.469 -6.533 1.00 96.88 114 HIS A C 1
ATOM 980 O O . HIS A 1 114 ? 19.421 1.728 -7.371 1.00 96.88 114 HIS A O 1
ATOM 986 N N . ARG A 1 115 ? 18.142 2.377 -5.643 1.00 96.12 115 ARG A N 1
ATOM 987 C CA . ARG A 1 115 ? 18.668 3.752 -5.585 1.00 96.12 115 ARG A CA 1
ATOM 988 C C . ARG A 1 115 ? 20.161 3.789 -5.273 1.00 96.12 115 ARG A C 1
ATOM 990 O O . ARG A 1 115 ? 20.877 4.569 -5.883 1.00 96.12 115 ARG A O 1
ATOM 997 N N . LYS A 1 116 ? 20.628 2.939 -4.351 1.00 96.62 116 LYS A N 1
ATOM 998 C CA . LYS A 1 116 ? 22.058 2.802 -4.045 1.00 96.62 116 LYS A CA 1
ATOM 999 C C . LYS A 1 116 ? 22.853 2.343 -5.267 1.00 96.62 116 LYS A C 1
ATOM 1001 O O . LYS A 1 116 ? 23.869 2.952 -5.556 1.00 96.62 116 LYS A O 1
ATOM 1006 N N . ARG A 1 117 ? 22.361 1.333 -5.998 1.00 96.19 117 ARG A N 1
ATOM 1007 C CA . ARG A 1 117 ? 22.984 0.882 -7.255 1.00 96.19 117 ARG A CA 1
ATOM 1008 C C . ARG A 1 117 ? 23.041 2.001 -8.287 1.00 96.19 117 ARG A C 1
ATOM 1010 O O . ARG A 1 117 ? 24.125 2.351 -8.699 1.00 96.19 117 ARG A O 1
ATOM 1017 N N . GLN A 1 118 ? 21.919 2.665 -8.574 1.00 95.31 118 GLN A N 1
ATOM 1018 C CA . GLN A 1 118 ? 21.920 3.798 -9.510 1.00 95.31 118 GLN A CA 1
ATOM 1019 C C . GLN A 1 118 ? 22.886 4.925 -9.115 1.00 95.31 118 GLN A C 1
ATOM 1021 O O . GLN A 1 118 ? 23.416 5.608 -9.987 1.00 95.31 118 GLN A O 1
ATOM 1026 N N . LYS A 1 119 ? 23.068 5.174 -7.811 1.00 95.75 119 LYS A N 1
ATOM 1027 C CA . LYS A 1 119 ? 24.046 6.154 -7.329 1.00 95.75 119 LYS A CA 1
ATOM 1028 C C . LYS A 1 119 ? 25.471 5.679 -7.614 1.00 95.75 119 LYS A C 1
ATOM 1030 O O . LYS A 1 119 ? 26.227 6.451 -8.182 1.00 95.75 119 LYS A O 1
ATOM 1035 N N . ALA A 1 120 ? 25.787 4.429 -7.276 1.00 93.88 120 ALA A N 1
ATOM 1036 C CA . ALA A 1 120 ? 27.090 3.826 -7.541 1.00 93.88 120 ALA A CA 1
ATOM 1037 C C . ALA A 1 120 ? 27.406 3.799 -9.045 1.00 93.88 120 ALA A C 1
ATOM 1039 O O . ALA A 1 120 ? 28.445 4.304 -9.436 1.00 93.88 120 ALA A O 1
ATOM 1040 N N . ASP A 1 121 ? 26.473 3.342 -9.886 1.00 93.19 121 ASP A N 1
ATOM 1041 C CA . ASP A 1 121 ? 26.636 3.312 -11.346 1.00 93.19 121 ASP A CA 1
ATOM 1042 C C . ASP A 1 121 ? 26.884 4.727 -11.908 1.00 93.19 121 ASP A C 1
ATOM 1044 O O . ASP A 1 121 ? 27.667 4.925 -12.831 1.00 93.19 121 ASP A O 1
ATOM 1048 N N . ARG A 1 122 ? 26.225 5.749 -11.340 1.00 91.94 122 ARG A N 1
ATOM 1049 C CA . ARG A 1 122 ? 26.439 7.154 -11.721 1.00 91.94 122 ARG A CA 1
ATOM 1050 C C . ARG A 1 122 ? 27.803 7.672 -11.272 1.00 91.94 122 ARG A C 1
ATOM 1052 O O . ARG A 1 122 ? 28.428 8.418 -12.014 1.00 91.94 122 ARG A O 1
ATOM 1059 N N . GLU A 1 123 ? 28.223 7.344 -10.056 1.00 92.12 123 GLU A N 1
ATOM 1060 C CA . GLU A 1 123 ? 29.539 7.713 -9.526 1.00 92.12 123 GLU A CA 1
ATOM 1061 C C . GLU A 1 123 ? 30.651 7.043 -10.337 1.00 92.12 123 GLU A C 1
ATOM 1063 O O . GLU A 1 123 ? 31.600 7.713 -10.719 1.00 92.12 123 GLU A O 1
ATOM 1068 N N . GLU A 1 124 ? 30.491 5.769 -10.691 1.00 91.19 124 GLU A N 1
ATOM 1069 C CA . GLU A 1 124 ? 31.398 5.033 -11.572 1.00 91.19 124 GLU A CA 1
ATOM 1070 C C . GLU A 1 124 ? 31.481 5.678 -12.959 1.00 91.19 124 GLU A C 1
ATOM 1072 O O . GLU A 1 124 ? 32.577 5.975 -13.428 1.00 91.19 124 GLU A O 1
ATOM 1077 N N . LEU A 1 125 ? 30.338 5.997 -13.576 1.00 89.38 125 LEU A N 1
ATOM 1078 C CA . LEU A 1 125 ? 30.308 6.734 -14.842 1.00 89.38 125 LEU A CA 1
ATOM 1079 C C . LEU A 1 125 ? 30.997 8.100 -14.737 1.00 89.38 125 LEU A C 1
ATOM 1081 O O . LEU A 1 125 ? 31.756 8.459 -15.631 1.00 89.38 125 LEU A O 1
ATOM 1085 N N . ASN A 1 126 ? 30.763 8.852 -13.660 1.00 87.31 126 ASN A N 1
ATOM 1086 C CA . ASN A 1 126 ? 31.422 10.139 -13.438 1.00 87.31 126 ASN A CA 1
ATOM 1087 C C . ASN A 1 126 ? 32.935 9.976 -13.246 1.00 87.31 126 ASN A C 1
ATOM 1089 O O . ASN A 1 126 ? 33.691 10.767 -13.793 1.00 87.31 126 ASN A O 1
ATOM 1093 N N . ASN A 1 127 ? 33.382 8.953 -12.517 1.00 84.56 127 ASN A N 1
ATOM 1094 C CA . ASN A 1 127 ? 34.803 8.674 -12.322 1.00 84.56 127 ASN A CA 1
ATOM 1095 C C . ASN A 1 127 ? 35.483 8.308 -13.646 1.00 84.56 127 ASN A C 1
ATOM 1097 O O . ASN A 1 127 ? 36.558 8.822 -13.934 1.00 84.56 127 ASN A O 1
ATOM 1101 N N . ILE A 1 128 ? 34.839 7.487 -14.483 1.00 83.94 128 ILE A N 1
ATOM 1102 C CA . ILE A 1 128 ? 35.324 7.185 -15.838 1.00 83.94 128 ILE A CA 1
ATOM 1103 C C . ILE A 1 128 ? 35.405 8.471 -16.672 1.00 83.94 128 ILE A C 1
ATOM 1105 O O . ILE A 1 128 ? 36.392 8.687 -17.368 1.00 83.94 128 ILE A O 1
ATOM 1109 N N . LEU A 1 129 ? 34.398 9.345 -16.583 1.00 78.25 129 LEU A N 1
ATOM 1110 C CA . LEU A 1 129 ? 34.360 10.597 -17.341 1.00 78.25 129 LEU A CA 1
ATOM 1111 C C . LEU A 1 129 ? 35.441 11.597 -16.894 1.00 78.25 129 LEU A C 1
ATOM 1113 O O . LEU A 1 129 ? 36.012 12.280 -17.733 1.00 78.25 129 LEU A O 1
ATOM 1117 N N . VAL A 1 130 ? 35.719 11.676 -15.588 1.00 70.69 130 VAL A N 1
ATOM 1118 C CA . VAL A 1 130 ? 36.699 12.600 -14.987 1.00 70.69 130 VAL A CA 1
ATOM 1119 C C . VAL A 1 130 ? 38.137 12.091 -15.144 1.00 70.69 130 VAL A C 1
ATOM 1121 O O . VAL A 1 130 ? 39.036 12.887 -15.393 1.00 70.69 130 VAL A O 1
ATOM 1124 N N . CYS A 1 131 ? 38.375 10.778 -15.050 1.00 57.16 131 CYS A N 1
ATOM 1125 C CA . CYS A 1 131 ? 39.701 10.186 -15.272 1.00 57.16 131 CYS A CA 1
ATOM 1126 C C . CYS A 1 131 ? 40.018 9.926 -16.757 1.00 57.16 131 CYS A C 1
ATOM 1128 O O . CYS A 1 131 ? 41.182 9.737 -17.097 1.00 57.16 131 CYS A O 1
ATOM 1130 N N . GLY A 1 132 ? 39.013 9.904 -17.639 1.00 57.28 132 GLY A N 1
ATOM 1131 C CA . GLY A 1 132 ? 39.172 9.695 -19.084 1.00 57.28 132 GLY A CA 1
ATOM 1132 C C . GLY A 1 132 ? 39.462 10.962 -19.895 1.00 57.28 132 GLY A C 1
ATOM 1133 O O . GLY A 1 132 ? 39.741 10.864 -21.088 1.00 57.28 132 GLY A O 1
ATOM 1134 N N . THR A 1 133 ? 39.408 12.146 -19.283 1.00 52.50 133 THR A N 1
ATOM 1135 C CA . THR A 1 133 ? 39.888 13.391 -19.896 1.00 52.50 133 THR A CA 1
ATOM 1136 C C . THR A 1 133 ? 41.366 13.581 -19.557 1.00 52.50 133 THR A C 1
ATOM 1138 O O . THR A 1 133 ? 41.662 13.859 -18.392 1.00 52.50 133 THR A O 1
ATOM 1141 N N . PRO A 1 134 ? 42.309 13.454 -20.514 1.00 53.88 134 PRO A N 1
ATOM 1142 C CA . PRO A 1 134 ? 43.673 13.891 -20.263 1.00 53.88 134 PRO A CA 1
ATOM 1143 C C . PRO A 1 134 ? 43.614 15.379 -19.915 1.00 53.88 134 PRO A C 1
ATOM 1145 O O . PRO A 1 134 ? 42.978 16.166 -20.617 1.00 53.88 134 PRO A O 1
ATOM 1148 N N . SER A 1 135 ? 44.224 15.745 -18.789 1.00 45.91 135 SER A N 1
ATOM 1149 C CA . SER A 1 135 ? 44.397 17.137 -18.395 1.00 45.91 135 SER A CA 1
ATOM 1150 C C . SER A 1 135 ? 45.103 17.857 -19.541 1.00 45.91 135 SER A C 1
ATOM 1152 O O . SER A 1 135 ? 46.292 17.632 -19.757 1.00 45.91 135 SER A O 1
ATOM 1154 N N . LEU A 1 136 ? 44.379 18.697 -20.288 1.00 45.44 136 LEU A N 1
ATOM 1155 C CA . LEU A 1 136 ? 44.963 19.618 -21.260 1.00 45.44 136 LEU A CA 1
ATOM 1156 C C . LEU A 1 136 ? 45.727 20.699 -20.487 1.00 45.44 136 LEU A C 1
ATOM 1158 O O . LEU A 1 136 ? 45.269 21.819 -20.285 1.00 45.44 136 LEU A O 1
ATOM 1162 N N . SER A 1 137 ? 46.899 20.310 -20.000 1.00 48.00 137 SER A N 1
ATOM 1163 C CA . SER A 1 137 ? 48.015 21.203 -19.758 1.00 48.00 137 SER A CA 1
ATOM 1164 C C . SER A 1 137 ? 48.554 21.598 -21.129 1.00 48.00 137 SER A C 1
ATOM 1166 O O . SER A 1 137 ? 49.249 20.807 -21.764 1.00 48.00 137 SER A O 1
ATOM 1168 N N . GLY A 1 138 ? 48.236 22.813 -21.569 1.00 45.34 138 GLY A N 1
ATOM 1169 C CA . GLY A 1 138 ? 48.987 23.494 -22.617 1.00 45.34 138 GLY A CA 1
ATOM 1170 C C . GLY A 1 138 ? 48.174 23.946 -23.825 1.00 45.34 138 GLY A C 1
ATOM 1171 O O . GLY A 1 138 ? 47.447 23.175 -24.444 1.00 45.34 138 GLY A O 1
ATOM 1172 N N . THR A 1 139 ? 48.436 25.200 -24.187 1.00 38.62 139 THR A N 1
ATOM 1173 C CA . THR A 1 139 ? 48.289 25.828 -25.508 1.00 38.62 139 THR A CA 1
ATOM 1174 C C . THR A 1 139 ? 46.895 26.251 -25.981 1.00 38.62 139 THR A C 1
ATOM 1176 O O . THR A 1 139 ? 46.128 25.495 -26.560 1.00 38.62 139 THR A O 1
ATOM 1179 N N . GLU A 1 140 ? 46.665 27.543 -25.736 1.00 40.94 140 GLU A N 1
ATOM 1180 C CA . GLU A 1 140 ? 46.191 28.571 -26.670 1.00 40.94 140 GLU A CA 1
ATOM 1181 C C . GLU A 1 140 ? 44.845 28.398 -27.380 1.00 40.94 140 GLU A C 1
ATOM 1183 O O . GLU A 1 140 ? 44.616 27.543 -28.233 1.00 40.94 140 GLU A O 1
ATOM 1188 N N . ALA A 1 141 ? 43.979 29.364 -27.074 1.00 47.75 141 ALA A N 1
ATOM 1189 C CA . ALA A 1 141 ? 42.841 29.747 -27.877 1.00 47.75 141 ALA A CA 1
ATOM 1190 C C . ALA A 1 141 ? 43.270 30.002 -29.328 1.00 47.75 141 ALA A C 1
ATOM 1192 O O . ALA A 1 141 ? 43.955 30.979 -29.625 1.00 47.75 141 ALA A O 1
ATOM 1193 N N . ARG A 1 142 ? 42.803 29.162 -30.250 1.00 39.44 142 ARG A N 1
ATOM 1194 C CA . ARG A 1 142 ? 42.724 29.533 -31.660 1.00 39.44 142 ARG A CA 1
ATOM 1195 C C . ARG A 1 142 ? 41.352 29.159 -32.191 1.00 39.44 142 ARG A C 1
ATOM 1197 O O . ARG A 1 142 ? 41.067 28.005 -32.501 1.00 39.44 142 ARG A O 1
ATOM 1204 N N . GLU A 1 143 ? 40.489 30.166 -32.252 1.00 49.03 143 GLU A N 1
ATOM 1205 C CA . GLU A 1 143 ? 39.305 30.141 -33.097 1.00 49.03 143 GLU A CA 1
ATOM 1206 C C . GLU A 1 143 ? 39.771 29.966 -34.546 1.00 49.03 143 GLU A C 1
ATOM 1208 O O . GLU A 1 143 ? 40.471 30.817 -35.093 1.00 49.03 143 GLU A O 1
ATOM 1213 N N . VAL A 1 144 ? 39.416 28.843 -35.165 1.00 37.84 144 VAL A N 1
ATOM 1214 C CA . VAL A 1 144 ? 39.524 28.675 -36.615 1.00 37.84 144 VAL A CA 1
ATOM 1215 C C . VAL A 1 144 ? 38.135 28.323 -37.122 1.00 37.84 144 VAL A C 1
ATOM 1217 O O . VAL A 1 144 ? 37.685 27.179 -37.076 1.00 37.84 144 VAL A O 1
ATOM 1220 N N . THR A 1 145 ? 37.430 29.356 -37.569 1.00 47.34 145 THR A N 1
ATOM 1221 C CA . THR A 1 145 ? 36.219 29.250 -38.372 1.00 47.34 145 THR A CA 1
ATOM 1222 C C . THR A 1 145 ? 36.614 28.789 -39.776 1.00 47.34 145 THR A C 1
ATOM 1224 O O . THR A 1 145 ? 37.116 29.567 -40.581 1.00 47.34 145 THR A O 1
ATOM 1227 N N . VAL A 1 146 ? 36.396 27.509 -40.093 1.00 38.75 146 VAL A N 1
ATOM 1228 C CA . VAL A 1 146 ? 36.446 27.032 -41.484 1.00 38.75 146 VAL A CA 1
ATOM 1229 C C . VAL A 1 146 ? 35.024 26.787 -41.968 1.00 38.75 146 VAL A C 1
ATOM 1231 O O . VAL A 1 146 ? 34.380 25.795 -41.626 1.00 38.75 146 VAL A O 1
ATOM 1234 N N . SER A 1 147 ? 34.538 27.729 -42.769 1.00 46.12 147 SER A N 1
ATOM 1235 C CA . SER A 1 147 ? 33.349 27.592 -43.601 1.00 46.12 147 SER A CA 1
ATOM 1236 C C . SER A 1 147 ? 33.637 26.596 -44.726 1.00 46.12 147 SER A C 1
ATOM 1238 O O . SER A 1 147 ? 34.357 26.923 -45.665 1.00 46.12 147 SER A O 1
ATOM 1240 N N . VAL A 1 148 ? 33.062 25.392 -44.658 1.00 39.09 148 VAL A N 1
ATOM 1241 C CA . VAL A 1 148 ? 32.975 24.479 -45.809 1.00 39.09 148 VAL A CA 1
ATOM 1242 C C . VAL A 1 148 ? 31.503 24.240 -46.114 1.00 39.09 148 VAL A C 1
ATOM 1244 O O . VAL A 1 148 ? 30.770 23.638 -45.331 1.00 39.09 148 VAL A O 1
ATOM 1247 N N . ALA A 1 149 ? 31.074 24.762 -47.259 1.00 44.09 149 ALA A N 1
ATOM 1248 C CA . ALA A 1 149 ? 29.770 24.513 -47.841 1.00 44.09 149 ALA A CA 1
ATOM 1249 C C . ALA A 1 149 ? 29.668 23.042 -48.280 1.00 44.09 149 ALA A C 1
ATOM 1251 O O . ALA A 1 149 ? 30.414 22.586 -49.141 1.00 44.09 149 ALA A O 1
ATOM 1252 N N . GLY A 1 150 ? 28.723 22.310 -47.690 1.00 35.97 150 GLY A N 1
ATOM 1253 C CA . GLY A 1 150 ? 28.317 20.970 -48.105 1.00 35.97 150 GLY A CA 1
ATOM 1254 C C . GLY A 1 150 ? 26.891 20.683 -47.615 1.00 35.97 150 GLY A C 1
ATOM 1255 O O . GLY A 1 150 ? 26.565 21.031 -46.474 1.00 35.97 150 GLY A O 1
ATOM 1256 N N . PRO A 1 151 ? 26.004 20.096 -48.441 1.00 54.38 151 PRO A N 1
ATOM 1257 C CA . PRO A 1 151 ? 24.591 19.975 -48.118 1.00 54.38 151 PRO A CA 1
ATOM 1258 C C . PRO A 1 151 ? 24.385 18.775 -47.194 1.00 54.38 151 PRO A C 1
ATOM 1260 O O . PRO A 1 151 ? 24.350 17.628 -47.631 1.00 54.38 151 PRO A O 1
ATOM 1263 N N . SER A 1 152 ? 24.225 19.029 -45.898 1.00 40.94 152 SER A N 1
ATOM 1264 C CA . SER A 1 152 ? 23.715 18.019 -44.973 1.00 40.94 152 SER A CA 1
ATOM 1265 C C . SER A 1 152 ? 22.518 18.568 -44.210 1.00 40.94 152 SER A C 1
ATOM 1267 O O . SER A 1 152 ? 22.579 19.511 -43.424 1.00 40.94 152 SER A O 1
ATOM 1269 N N . ASN A 1 153 ? 21.383 17.958 -44.524 1.00 50.66 153 ASN A N 1
ATOM 1270 C CA . ASN A 1 153 ? 20.131 18.078 -43.812 1.00 50.66 153 ASN A CA 1
ATOM 1271 C C . ASN A 1 153 ? 20.329 17.906 -42.295 1.00 50.66 153 ASN A C 1
ATOM 1273 O O . ASN A 1 153 ? 20.910 16.920 -41.849 1.00 50.66 153 ASN A O 1
ATOM 1277 N N . GLY A 1 154 ? 19.715 18.795 -41.506 1.00 44.88 154 GLY A N 1
ATOM 1278 C CA . GLY A 1 154 ? 19.204 18.417 -40.186 1.00 44.88 154 GLY A CA 1
ATOM 1279 C C . GLY A 1 154 ? 19.880 18.997 -38.941 1.00 44.88 154 GLY A C 1
ATOM 1280 O O . GLY A 1 154 ? 20.050 18.269 -37.968 1.00 44.88 154 GLY A O 1
ATOM 1281 N N . ILE A 1 155 ? 20.164 20.303 -38.875 1.00 44.28 155 ILE A N 1
ATOM 1282 C CA . ILE A 1 155 ? 20.452 20.986 -37.591 1.00 44.28 155 ILE A CA 1
ATOM 1283 C C . ILE A 1 155 ? 19.546 22.219 -37.416 1.00 44.28 155 ILE A C 1
ATOM 1285 O O . ILE A 1 155 ? 19.997 23.337 -37.224 1.00 44.28 155 ILE A O 1
ATOM 1289 N N . LEU A 1 156 ? 18.224 22.024 -37.458 1.00 44.84 156 LEU A N 1
ATOM 1290 C CA . LEU A 1 156 ? 17.236 23.051 -37.061 1.00 44.84 156 LEU A CA 1
ATOM 1291 C C . LEU A 1 156 ? 16.210 22.532 -36.030 1.00 44.84 156 LEU A C 1
ATOM 1293 O O . LEU A 1 156 ? 15.107 23.054 -35.901 1.00 44.84 156 LEU A O 1
ATOM 1297 N N . GLY A 1 157 ? 16.559 21.500 -35.249 1.00 46.28 157 GLY A N 1
ATOM 1298 C CA . GLY A 1 157 ? 15.623 20.841 -34.320 1.00 46.28 157 GLY A CA 1
ATOM 1299 C C . GLY A 1 157 ? 15.816 21.100 -32.817 1.00 46.28 157 GLY A C 1
ATOM 1300 O O . GLY A 1 157 ? 14.971 20.694 -32.014 1.00 46.28 157 GLY A O 1
ATOM 1301 N N . ARG A 1 158 ? 16.914 21.732 -32.374 1.00 49.28 158 ARG A N 1
ATOM 1302 C CA . ARG A 1 158 ? 17.320 21.630 -30.953 1.00 49.28 158 ARG A CA 1
ATOM 1303 C C . ARG A 1 158 ? 16.695 22.679 -30.020 1.00 49.28 158 ARG A C 1
ATOM 1305 O O . ARG A 1 158 ? 16.374 22.353 -28.877 1.00 49.28 158 ARG A O 1
ATOM 1312 N N . ALA A 1 159 ? 16.426 23.898 -30.494 1.00 49.97 159 ALA A N 1
ATOM 1313 C CA . ALA A 1 159 ? 15.872 24.971 -29.654 1.00 49.97 159 ALA A CA 1
ATOM 1314 C C . ALA A 1 159 ? 14.359 24.811 -29.365 1.00 49.97 159 ALA A C 1
ATOM 1316 O O . ALA A 1 159 ? 13.906 25.034 -28.238 1.00 49.97 159 ALA A O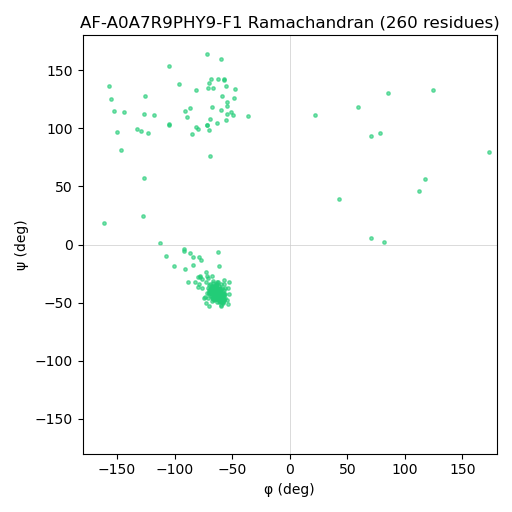 1
ATOM 1317 N N . GLY A 1 160 ? 13.570 24.340 -30.342 1.00 52.19 160 GLY A N 1
ATOM 1318 C CA . GLY A 1 160 ? 12.116 24.153 -30.202 1.00 52.19 160 GLY A CA 1
ATOM 1319 C C . GLY A 1 160 ? 11.705 22.994 -29.279 1.00 52.19 160 GLY A C 1
ATOM 1320 O O . GLY A 1 160 ? 10.665 23.057 -28.617 1.00 52.19 160 GLY A O 1
ATOM 1321 N N . SER A 1 161 ? 12.541 21.955 -29.173 1.00 59.06 161 SER A N 1
ATOM 1322 C CA . SER A 1 161 ? 12.320 20.796 -28.291 1.00 59.06 161 SER A CA 1
ATOM 1323 C C . SER A 1 161 ? 12.403 21.170 -26.804 1.00 59.06 161 SER A C 1
ATOM 1325 O O . SER A 1 161 ? 11.571 20.743 -26.001 1.00 59.06 161 SER A O 1
ATOM 1327 N N . SER A 1 162 ? 13.351 22.036 -26.426 1.00 62.88 162 SER A N 1
ATOM 1328 C CA . SER A 1 162 ? 13.560 22.449 -25.029 1.00 62.88 162 SER A CA 1
ATOM 1329 C C . SER A 1 162 ? 12.352 23.203 -24.454 1.00 62.88 162 SER A C 1
ATOM 1331 O O . SER A 1 162 ? 11.854 22.860 -23.377 1.00 62.88 162 SER A O 1
ATOM 1333 N N . ARG A 1 163 ? 11.793 24.162 -25.210 1.00 66.69 163 ARG A N 1
ATOM 1334 C CA . ARG A 1 163 ? 10.626 24.957 -24.785 1.00 66.69 163 ARG A CA 1
ATOM 1335 C C . ARG A 1 163 ? 9.350 24.105 -24.684 1.00 66.69 163 ARG A C 1
ATOM 1337 O O . ARG A 1 163 ? 8.636 24.193 -23.683 1.00 66.69 163 ARG A O 1
ATOM 1344 N N . LYS A 1 164 ? 9.108 23.203 -25.648 1.00 72.06 164 LYS A N 1
ATOM 1345 C CA . LYS A 1 164 ? 7.988 22.235 -25.608 1.00 72.06 164 LYS A CA 1
ATOM 1346 C C . LYS A 1 164 ? 8.111 21.263 -24.422 1.00 72.06 164 LYS A C 1
ATOM 1348 O O . LYS A 1 164 ? 7.135 21.019 -23.709 1.00 72.06 164 LYS A O 1
ATOM 1353 N N . ASN A 1 165 ? 9.320 20.775 -24.136 1.00 74.94 165 ASN A N 1
ATOM 1354 C CA . ASN A 1 165 ? 9.591 19.908 -22.986 1.00 74.94 165 ASN A CA 1
ATOM 1355 C C . ASN A 1 165 ? 9.437 20.634 -21.638 1.00 74.94 165 ASN A C 1
ATOM 1357 O O . ASN A 1 165 ? 8.924 20.048 -20.680 1.00 74.94 165 ASN A O 1
ATOM 1361 N N . ALA A 1 166 ? 9.819 21.911 -21.553 1.00 76.19 166 ALA A N 1
ATOM 1362 C CA . ALA A 1 166 ? 9.597 22.740 -20.368 1.00 76.19 166 ALA A CA 1
ATOM 1363 C C . ALA A 1 166 ? 8.097 22.949 -20.087 1.00 76.19 166 ALA A C 1
ATOM 1365 O O . ALA A 1 166 ? 7.656 22.790 -18.942 1.00 76.19 166 ALA A O 1
ATOM 1366 N N . GLY A 1 167 ? 7.301 23.210 -21.132 1.00 85.88 167 GLY A N 1
ATOM 1367 C CA . GLY A 1 167 ? 5.840 23.287 -21.048 1.00 85.88 167 GLY A CA 1
ATOM 1368 C C . GLY A 1 167 ? 5.223 21.983 -20.540 1.00 85.88 167 GLY A C 1
ATOM 1369 O O . GLY A 1 167 ? 4.497 21.982 -19.544 1.00 85.88 167 GLY A O 1
ATOM 1370 N N . ARG A 1 168 ? 5.610 20.842 -21.128 1.00 84.50 168 ARG A N 1
ATOM 1371 C CA . ARG A 1 168 ? 5.144 19.512 -20.697 1.00 84.50 168 ARG A CA 1
ATOM 1372 C C . ARG A 1 168 ? 5.467 19.229 -19.226 1.00 84.50 168 ARG A C 1
ATOM 1374 O O . ARG A 1 168 ? 4.609 18.746 -18.488 1.00 84.50 168 ARG A O 1
ATOM 1381 N N . LYS A 1 169 ? 6.672 19.580 -18.762 1.00 86.75 169 LYS A N 1
ATOM 1382 C CA . LYS A 1 169 ? 7.060 19.449 -17.344 1.00 86.75 169 LYS A CA 1
ATOM 1383 C C . LYS A 1 169 ? 6.229 20.347 -16.422 1.00 86.75 169 LYS A C 1
ATOM 1385 O O . LYS A 1 169 ? 5.927 19.941 -15.300 1.00 86.75 169 LYS A O 1
ATOM 1390 N N . ARG A 1 170 ? 5.852 21.556 -16.854 1.00 88.25 170 ARG A N 1
ATOM 1391 C CA . ARG A 1 170 ? 4.966 22.451 -16.086 1.00 88.25 170 ARG A CA 1
ATOM 1392 C C . ARG A 1 170 ? 3.562 21.854 -15.957 1.00 88.25 170 ARG A C 1
ATOM 1394 O O . ARG A 1 170 ? 3.074 21.734 -14.839 1.00 88.25 170 ARG A O 1
ATOM 1401 N N . VAL A 1 171 ? 2.978 21.376 -17.058 1.00 93.25 171 VAL A N 1
ATOM 1402 C CA . VAL A 1 171 ? 1.659 20.716 -17.056 1.00 93.25 171 VAL A CA 1
ATOM 1403 C C . VAL A 1 171 ? 1.647 19.495 -16.136 1.00 93.25 171 VAL A C 1
ATOM 1405 O O . VAL A 1 171 ? 0.752 19.357 -15.306 1.00 93.25 171 VAL A O 1
ATOM 1408 N N . LEU A 1 172 ? 2.665 18.633 -16.215 1.00 91.50 172 LEU A N 1
ATOM 1409 C CA . LEU A 1 172 ? 2.768 17.454 -15.348 1.00 91.50 172 LEU A CA 1
ATOM 1410 C C . LEU A 1 172 ? 2.890 17.822 -13.863 1.00 91.50 172 LEU A C 1
ATOM 1412 O O . LEU A 1 172 ? 2.271 17.168 -13.021 1.00 91.50 172 LEU A O 1
ATOM 1416 N N . ARG A 1 173 ? 3.653 18.873 -13.532 1.00 91.69 173 ARG A N 1
ATOM 1417 C CA . ARG A 1 173 ? 3.754 19.382 -12.155 1.00 91.69 173 ARG A CA 1
ATOM 1418 C C . ARG A 1 173 ? 2.409 19.899 -11.653 1.00 91.69 173 ARG A C 1
ATOM 1420 O O . ARG A 1 173 ? 1.974 19.456 -10.594 1.00 91.69 173 ARG A O 1
ATOM 1427 N N . ASN A 1 174 ? 1.732 20.739 -12.432 1.00 94.50 174 ASN A N 1
ATOM 1428 C CA . ASN A 1 174 ? 0.428 21.296 -12.070 1.00 94.50 174 ASN A CA 1
ATOM 1429 C C . ASN A 1 174 ? -0.624 20.190 -11.911 1.00 94.50 174 ASN A C 1
ATOM 1431 O O . ASN A 1 174 ? -1.331 20.148 -10.909 1.00 94.50 174 ASN A O 1
ATOM 1435 N N . ARG A 1 175 ? -0.665 19.224 -12.836 1.00 95.19 175 ARG A N 1
ATOM 1436 C CA . ARG A 1 175 ? -1.556 18.058 -12.753 1.00 95.19 175 ARG A CA 1
ATOM 1437 C C . ARG A 1 175 ? -1.282 17.222 -11.501 1.00 95.19 175 ARG A C 1
ATOM 1439 O O . ARG A 1 175 ? -2.210 16.817 -10.808 1.00 95.19 175 ARG A O 1
ATOM 1446 N N . SER A 1 176 ? -0.010 16.986 -11.180 1.00 94.00 176 SER A N 1
ATOM 1447 C CA . SER A 1 176 ? 0.390 16.272 -9.961 1.00 94.00 176 SER A CA 1
ATOM 1448 C C . SER A 1 176 ? -0.028 17.024 -8.693 1.00 94.00 176 SER A C 1
ATOM 1450 O O . SER A 1 176 ? -0.559 16.413 -7.766 1.00 94.00 176 SER A O 1
ATOM 1452 N N . GLN A 1 177 ? 0.151 18.347 -8.657 1.00 95.88 177 GLN A N 1
ATOM 1453 C CA . GLN A 1 177 ? -0.301 19.194 -7.549 1.00 95.88 177 GLN A CA 1
ATOM 1454 C C . GLN A 1 177 ? -1.828 19.165 -7.399 1.00 95.88 177 GLN A C 1
ATOM 1456 O O . GLN A 1 177 ? -2.313 18.951 -6.290 1.00 95.88 177 GLN A O 1
ATOM 1461 N N . ALA A 1 178 ? -2.576 19.274 -8.500 1.00 95.75 178 ALA A N 1
ATOM 1462 C CA . ALA A 1 178 ? -4.034 19.190 -8.499 1.00 95.75 178 ALA A CA 1
ATOM 1463 C C . ALA A 1 178 ? -4.527 17.835 -7.966 1.00 95.75 178 ALA A C 1
ATOM 1465 O O . ALA A 1 178 ? -5.326 17.800 -7.036 1.00 95.75 178 ALA A O 1
ATOM 1466 N N . HIS A 1 179 ? -3.987 16.711 -8.455 1.00 94.88 179 HIS A N 1
ATOM 1467 C CA . HIS A 1 179 ? -4.358 15.382 -7.948 1.00 94.88 179 HIS A CA 1
ATOM 1468 C C . HIS A 1 179 ? -4.016 15.194 -6.464 1.00 94.88 179 HIS A C 1
ATOM 1470 O O . HIS A 1 179 ? -4.793 14.593 -5.720 1.00 94.88 179 HIS A O 1
ATOM 1476 N N . ARG A 1 180 ? -2.875 15.723 -5.999 1.00 96.31 180 ARG A N 1
ATOM 1477 C CA . ARG A 1 180 ? -2.541 15.726 -4.564 1.00 96.31 180 ARG A CA 1
ATOM 1478 C C . ARG A 1 180 ? -3.554 16.538 -3.764 1.00 96.31 180 ARG A C 1
ATOM 1480 O O . ARG A 1 180 ? -3.963 16.082 -2.698 1.00 96.31 180 ARG A O 1
ATOM 1487 N N . LYS A 1 181 ? -3.972 17.698 -4.279 1.00 97.50 181 LYS A N 1
ATOM 1488 C CA . LYS A 1 181 ? -4.942 18.565 -3.610 1.00 97.50 181 LYS A CA 1
ATOM 1489 C C . LYS A 1 181 ? -6.324 17.932 -3.538 1.00 97.50 181 LYS A C 1
ATOM 1491 O O . LYS A 1 181 ? -6.912 17.931 -2.464 1.00 97.50 181 LYS A O 1
ATOM 1496 N N . ILE A 1 182 ? -6.790 17.326 -4.628 1.00 97.69 182 ILE A N 1
ATOM 1497 C CA . ILE A 1 182 ? -8.044 16.560 -4.669 1.00 97.69 182 ILE A CA 1
ATOM 1498 C C . ILE A 1 182 ? -8.029 15.491 -3.573 1.00 97.69 182 ILE A C 1
ATOM 1500 O O . ILE A 1 182 ? -8.900 15.480 -2.711 1.00 97.69 182 ILE A O 1
ATOM 1504 N N . LYS A 1 183 ? -6.965 14.682 -3.509 1.00 97.44 183 LYS A N 1
ATOM 1505 C CA . LYS A 1 183 ? -6.822 13.639 -2.486 1.00 97.44 183 LYS A CA 1
ATOM 1506 C C . LYS A 1 183 ? -6.797 14.192 -1.053 1.00 97.44 183 LYS A C 1
ATOM 1508 O O . LYS A 1 183 ? -7.337 13.576 -0.134 1.00 97.44 183 LYS A O 1
ATOM 1513 N N . GLU A 1 184 ? -6.144 15.335 -0.836 1.00 97.12 184 GLU A N 1
ATOM 1514 C CA . GLU A 1 184 ? -6.135 16.021 0.463 1.00 97.12 184 GLU A CA 1
ATOM 1515 C C . GLU A 1 184 ? -7.549 16.478 0.858 1.00 97.12 184 GLU A C 1
ATOM 1517 O O . GLU A 1 184 ? -7.980 16.236 1.988 1.00 97.12 184 GLU A O 1
ATOM 1522 N N . LEU A 1 185 ? -8.275 17.104 -0.072 1.00 97.94 185 LEU A N 1
ATOM 1523 C CA . LEU A 1 185 ? -9.632 17.613 0.130 1.00 97.94 185 LEU A CA 1
ATOM 1524 C C . LEU A 1 185 ? -10.636 16.484 0.379 1.00 97.94 185 LEU A C 1
ATOM 1526 O O . LEU A 1 185 ? -11.397 16.560 1.341 1.00 97.94 185 LEU A O 1
ATOM 1530 N N . GLU A 1 186 ? -10.578 15.398 -0.390 1.00 97.44 186 GLU A N 1
ATO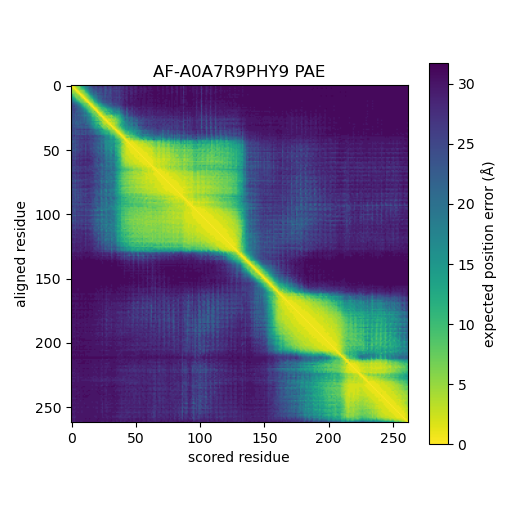M 1531 C CA . GLU A 1 186 ? -11.365 14.180 -0.146 1.00 97.44 186 GLU A CA 1
ATOM 1532 C C . GLU A 1 186 ? -11.105 13.620 1.260 1.00 97.44 186 GLU A C 1
ATOM 1534 O O . GLU A 1 186 ? -12.029 13.256 1.995 1.00 97.44 186 GLU A O 1
ATOM 1539 N N . GLY A 1 187 ? -9.835 13.601 1.681 1.00 97.75 187 GLY A N 1
ATOM 1540 C CA . GLY A 1 187 ? -9.443 13.206 3.030 1.00 97.75 187 GLY A CA 1
ATOM 1541 C C . GLY A 1 187 ? -10.046 14.106 4.113 1.00 97.75 187 GLY A C 1
ATOM 1542 O O . GLY A 1 187 ? -10.531 13.597 5.129 1.00 97.75 187 GLY A O 1
ATOM 1543 N N . LYS A 1 188 ? -10.050 15.429 3.904 1.00 98.06 188 LYS A N 1
ATOM 1544 C CA . LYS A 1 188 ? -10.672 16.401 4.819 1.00 98.06 188 LYS A CA 1
ATOM 1545 C C . LYS A 1 188 ? -12.186 16.227 4.878 1.00 98.06 188 LYS A C 1
ATOM 1547 O O . LYS A 1 188 ? -12.715 16.106 5.980 1.00 98.06 188 LYS A O 1
ATOM 1552 N N . LEU A 1 189 ? -12.862 16.107 3.735 1.00 97.88 189 LEU A N 1
ATOM 1553 C CA . LEU A 1 189 ? -14.306 15.852 3.662 1.00 97.88 189 LEU A CA 1
ATOM 1554 C C . LEU A 1 189 ? -14.694 14.571 4.401 1.00 97.88 189 LEU A C 1
ATOM 1556 O O . LEU A 1 189 ? -15.645 14.557 5.182 1.00 97.88 189 LEU A O 1
ATOM 1560 N N . LYS A 1 190 ? -13.914 13.498 4.248 1.00 97.75 190 LYS A N 1
ATOM 1561 C CA . LYS A 1 190 ? -14.146 12.244 4.976 1.00 97.75 190 LYS A CA 1
ATOM 1562 C C . LYS A 1 190 ? -13.975 12.392 6.491 1.00 97.75 190 LYS A C 1
ATOM 1564 O O . LYS A 1 190 ? -14.693 11.754 7.256 1.00 97.75 190 LYS A O 1
ATOM 1569 N N . ARG A 1 191 ? -13.016 13.198 6.956 1.00 97.25 191 ARG A N 1
ATOM 1570 C CA . ARG A 1 191 ? -12.832 13.465 8.396 1.00 97.25 191 ARG A CA 1
ATOM 1571 C C . ARG A 1 191 ? -13.958 14.336 8.944 1.00 97.25 191 ARG A C 1
ATOM 1573 O O . ARG A 1 191 ? -14.520 13.995 9.978 1.00 97.25 191 ARG A O 1
ATOM 1580 N N . LEU A 1 192 ? -14.307 15.408 8.236 1.00 97.56 192 LEU A N 1
ATOM 1581 C CA . LEU A 1 192 ? -15.372 16.329 8.628 1.00 97.56 192 LEU A CA 1
ATOM 1582 C C . LEU A 1 192 ? -16.735 15.639 8.651 1.00 97.56 192 LEU A C 1
ATOM 1584 O O . LEU A 1 192 ? -17.438 15.758 9.645 1.00 97.56 192 LEU A O 1
ATOM 1588 N N . SER A 1 193 ? -17.073 14.841 7.636 1.00 97.38 193 SER A N 1
ATOM 1589 C CA . SER A 1 193 ? -18.315 14.049 7.619 1.00 97.38 193 SER A CA 1
ATOM 1590 C C . SER A 1 193 ? -18.394 13.065 8.788 1.00 97.38 193 SER A C 1
ATOM 1592 O O . SER A 1 193 ? -19.428 12.977 9.447 1.00 97.38 193 SER A O 1
ATOM 1594 N N . LYS A 1 194 ? -17.292 12.376 9.123 1.00 97.44 194 LYS A N 1
ATOM 1595 C CA . LYS A 1 194 ? -17.221 11.514 10.315 1.00 97.44 194 LYS A CA 1
ATOM 1596 C C . LYS A 1 194 ? -17.406 12.296 11.614 1.00 97.44 194 LYS A C 1
ATOM 1598 O O . LYS A 1 194 ? -18.145 11.846 12.487 1.00 97.44 194 LYS A O 1
ATOM 1603 N N . SER A 1 195 ? -16.751 13.449 11.754 1.00 97.25 195 SER A N 1
ATOM 1604 C CA . SER A 1 195 ? -16.920 14.322 12.919 1.00 97.25 195 SER A CA 1
ATOM 1605 C C . SER A 1 195 ? -18.360 14.820 13.028 1.00 97.25 195 SER A C 1
ATOM 1607 O O . SER A 1 195 ? -18.959 14.693 14.091 1.00 97.25 195 SER A O 1
ATOM 1609 N N . ALA A 1 196 ? -18.952 15.297 11.933 1.00 97.50 196 ALA A N 1
ATOM 1610 C CA . ALA A 1 196 ? -20.341 15.736 11.880 1.00 97.50 196 ALA A CA 1
ATOM 1611 C C . ALA A 1 196 ? -21.302 14.609 12.286 1.00 97.50 196 ALA A C 1
ATOM 1613 O O . ALA A 1 196 ? -22.151 14.815 13.148 1.00 97.50 196 ALA A O 1
ATOM 1614 N N . ALA A 1 197 ? -21.116 13.394 11.760 1.00 96.50 197 ALA A N 1
ATOM 1615 C CA . ALA A 1 197 ? -21.905 12.226 12.150 1.00 96.50 197 ALA A CA 1
ATOM 1616 C C . ALA A 1 197 ? -21.754 11.895 13.646 1.00 96.50 197 ALA A C 1
ATOM 1618 O O . ALA A 1 197 ? -22.749 11.644 14.327 1.00 96.50 197 ALA A O 1
ATOM 1619 N N . LYS A 1 198 ? -20.528 11.956 14.186 1.00 97.19 198 LYS A N 1
ATOM 1620 C CA . LYS A 1 198 ? -20.255 11.765 15.619 1.00 97.19 198 LYS A CA 1
ATOM 1621 C C . LYS A 1 198 ? -20.981 12.805 16.476 1.00 97.19 198 LYS A C 1
ATOM 1623 O O . LYS A 1 198 ? -21.626 12.433 17.456 1.00 97.19 198 LYS A O 1
ATOM 1628 N N . TYR A 1 199 ? -20.885 14.089 16.131 1.00 96.69 199 TYR A N 1
ATOM 1629 C CA . TYR A 1 199 ? -21.539 15.162 16.886 1.00 96.69 199 TYR A CA 1
ATOM 1630 C C . TYR A 1 199 ? -23.062 15.107 16.755 1.00 96.69 199 TYR A C 1
ATOM 1632 O O . TYR A 1 199 ? -23.747 15.266 17.760 1.00 96.69 199 TYR A O 1
ATOM 1640 N N . LYS A 1 200 ? -23.594 14.767 15.575 1.00 96.75 200 LYS A N 1
ATOM 1641 C CA . LYS A 1 200 ? -25.025 14.517 15.354 1.00 96.75 200 LYS A CA 1
ATOM 1642 C C . LYS A 1 200 ? -25.531 13.374 16.240 1.00 96.75 200 LYS A C 1
ATOM 1644 O O . LYS A 1 200 ? -26.508 13.541 16.963 1.00 96.75 200 LYS A O 1
ATOM 1649 N N . ALA A 1 201 ? -24.830 12.239 16.268 1.00 94.19 201 ALA A N 1
ATOM 1650 C CA . ALA A 1 201 ? -25.174 11.118 17.144 1.00 94.19 201 ALA A CA 1
ATOM 1651 C C . ALA A 1 201 ? -25.094 11.495 18.635 1.00 94.19 201 ALA A C 1
ATOM 1653 O O . ALA A 1 201 ? -25.980 11.135 19.409 1.00 94.19 201 ALA A O 1
ATOM 1654 N N . LYS A 1 202 ? -24.063 12.250 19.045 1.00 94.12 202 LYS A N 1
ATOM 1655 C CA . LYS A 1 202 ? -23.938 12.769 20.417 1.00 94.12 202 LYS A CA 1
ATOM 1656 C C . LYS A 1 202 ? -25.113 13.682 20.776 1.00 94.12 202 LYS A C 1
ATOM 1658 O O . LYS A 1 202 ? -25.678 13.522 21.853 1.00 94.12 202 LYS A O 1
ATOM 1663 N N . TYR A 1 203 ? -25.493 14.588 19.878 1.00 93.56 203 TYR A N 1
ATOM 1664 C CA . TYR A 1 203 ? -26.624 15.494 20.061 1.00 93.56 203 TYR A CA 1
ATOM 1665 C C . TYR A 1 203 ? -27.925 14.723 20.298 1.00 93.56 203 TYR A C 1
ATOM 1667 O O . TYR A 1 203 ? -28.590 14.963 21.300 1.00 93.56 203 TYR A O 1
ATOM 1675 N N . TYR A 1 204 ? -28.253 13.738 19.455 1.00 89.38 204 TYR A N 1
ATOM 1676 C CA . TYR A 1 204 ? -29.469 12.942 19.652 1.00 89.38 204 TYR A CA 1
ATOM 1677 C C . TYR A 1 204 ? -29.449 12.128 20.951 1.00 89.38 204 TYR A C 1
ATOM 1679 O O . TYR A 1 204 ? -30.476 12.038 21.620 1.00 89.38 204 TYR A O 1
ATOM 1687 N N . ARG A 1 205 ? -28.294 11.574 21.349 1.00 85.56 205 ARG A N 1
ATOM 1688 C CA . ARG A 1 205 ? -28.152 10.871 22.638 1.00 85.56 205 ARG A CA 1
ATOM 1689 C C . ARG A 1 205 ? -28.418 11.798 23.819 1.00 85.56 205 ARG A C 1
ATOM 1691 O O . ARG A 1 205 ? -29.219 11.454 24.678 1.00 85.56 205 ARG A O 1
ATOM 1698 N N . LEU A 1 206 ? -27.785 12.971 23.836 1.00 85.25 206 LEU A N 1
ATOM 1699 C CA . LEU A 1 206 ? -27.972 13.960 24.899 1.00 85.25 206 LEU A CA 1
ATOM 1700 C C . LEU A 1 206 ? -29.400 14.508 24.920 1.00 85.25 206 L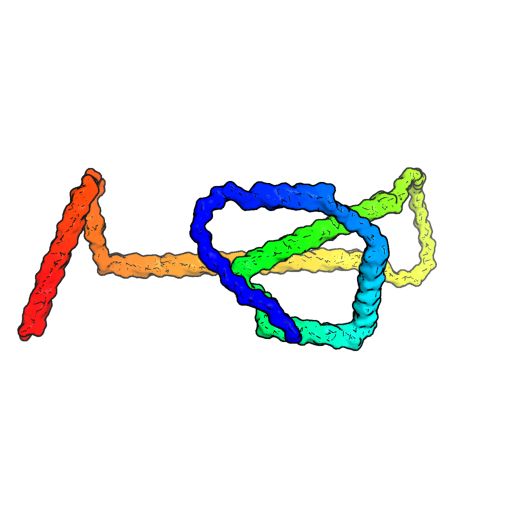EU A C 1
ATOM 1702 O O . LEU A 1 206 ? -29.983 14.643 25.989 1.00 85.25 206 LEU A O 1
ATOM 1706 N N . ARG A 1 207 ? -29.996 14.758 23.749 1.00 83.69 207 ARG A N 1
ATOM 1707 C CA . ARG A 1 207 ? -31.397 15.178 23.635 1.00 83.69 207 ARG A CA 1
ATOM 1708 C C . ARG A 1 207 ? -32.350 14.121 24.202 1.00 83.69 207 ARG A C 1
ATOM 1710 O O . ARG A 1 207 ? -33.281 14.489 24.904 1.00 83.69 207 ARG A O 1
ATOM 1717 N N . LYS A 1 208 ? -32.103 12.828 23.946 1.00 74.38 208 LYS A N 1
ATOM 1718 C CA . LYS A 1 208 ? -32.890 11.721 24.520 1.00 74.38 208 LYS A CA 1
ATOM 1719 C C . LYS A 1 208 ? -32.680 11.583 26.034 1.00 74.38 208 LYS A C 1
ATOM 1721 O O . LYS A 1 208 ? -33.637 11.315 26.747 1.00 74.38 208 LYS A O 1
ATOM 1726 N N . GLN A 1 209 ? -31.455 11.785 26.525 1.00 64.81 209 GLN A N 1
ATOM 1727 C CA . GLN A 1 209 ? -31.135 11.728 27.959 1.00 64.81 209 GLN A CA 1
ATOM 1728 C C . GLN A 1 209 ? -31.742 12.885 28.756 1.00 64.81 209 GLN A C 1
ATOM 1730 O O . GLN A 1 209 ? -32.167 12.673 29.883 1.00 64.81 209 GLN A O 1
ATOM 1735 N N . LYS A 1 210 ? -31.857 14.085 28.172 1.00 61.47 210 LYS A N 1
ATOM 1736 C CA . LYS A 1 210 ? -32.485 15.236 28.843 1.00 61.47 210 LYS A CA 1
ATOM 1737 C C . LYS A 1 210 ? -33.959 14.993 29.204 1.00 61.47 210 LYS A C 1
ATOM 1739 O O . LYS A 1 210 ? -34.496 15.709 30.035 1.00 61.47 210 LYS A O 1
ATOM 1744 N N . GLY A 1 211 ? -34.595 14.003 28.573 1.00 59.12 211 GLY A N 1
ATOM 1745 C CA . GLY A 1 211 ? -35.976 13.620 28.840 1.00 59.12 211 GLY A CA 1
ATOM 1746 C C . GLY A 1 211 ? -36.163 12.525 29.888 1.00 59.12 211 GLY A C 1
ATOM 1747 O O . GLY A 1 211 ? -37.312 12.234 30.173 1.00 59.12 211 GLY A O 1
ATOM 1748 N N . ASN A 1 212 ? -35.113 11.891 30.435 1.00 59.44 212 ASN A N 1
ATOM 1749 C CA . ASN A 1 212 ? -35.298 10.808 31.409 1.00 59.44 212 ASN A CA 1
ATOM 1750 C C . ASN A 1 212 ? -34.099 10.604 32.355 1.00 59.44 212 ASN A C 1
ATOM 1752 O O . ASN A 1 212 ? -32.997 10.272 31.917 1.00 59.44 212 ASN A O 1
ATOM 1756 N N . ASN A 1 213 ? -34.418 10.661 33.653 1.00 59.38 213 ASN A N 1
ATOM 1757 C CA . ASN A 1 213 ? -33.690 10.143 34.816 1.00 59.38 213 ASN A CA 1
ATOM 1758 C C . ASN A 1 213 ? -32.393 10.873 35.192 1.00 59.38 213 ASN A C 1
ATOM 1760 O O . ASN A 1 213 ? -31.294 10.506 34.769 1.00 59.38 213 ASN A O 1
ATOM 1764 N N . GLU A 1 214 ? -32.515 11.841 36.103 1.00 69.31 214 GLU A N 1
ATOM 1765 C CA . GLU A 1 214 ? -31.413 12.180 37.006 1.00 69.31 214 GLU A CA 1
ATOM 1766 C C . GLU A 1 214 ? -30.858 10.893 37.625 1.00 69.31 214 GLU A C 1
ATOM 1768 O O . GLU A 1 214 ? -31.590 10.084 38.198 1.00 69.31 214 GLU A O 1
ATOM 1773 N N . SER A 1 215 ? -29.550 10.683 37.490 1.00 76.00 215 SER A N 1
ATOM 1774 C CA . SER A 1 215 ? -28.882 9.591 38.191 1.00 76.00 215 SER A CA 1
ATOM 1775 C C . SER A 1 215 ? -29.014 9.814 39.699 1.00 76.00 215 SER A C 1
ATOM 1777 O O . SER A 1 215 ? -28.865 10.942 40.166 1.00 76.00 215 SER A O 1
ATOM 1779 N N . LEU A 1 216 ? -29.203 8.746 40.482 1.00 81.19 216 LEU A N 1
ATOM 1780 C CA . LEU A 1 216 ? -29.208 8.810 41.956 1.00 81.19 216 LEU A CA 1
ATOM 1781 C C . LEU A 1 216 ? -27.935 9.491 42.487 1.00 81.19 216 LEU A C 1
ATOM 1783 O O . LEU A 1 216 ? -27.948 10.223 43.470 1.00 81.19 216 LEU A O 1
ATOM 1787 N N . GLN A 1 217 ? -26.822 9.311 41.774 1.00 82.00 217 GLN A N 1
ATOM 1788 C CA . GLN A 1 217 ? -25.554 9.960 42.084 1.00 82.00 217 GLN A CA 1
ATOM 1789 C C . GLN A 1 217 ? -25.544 11.465 41.770 1.00 82.00 217 GLN A C 1
ATOM 1791 O O . GLN A 1 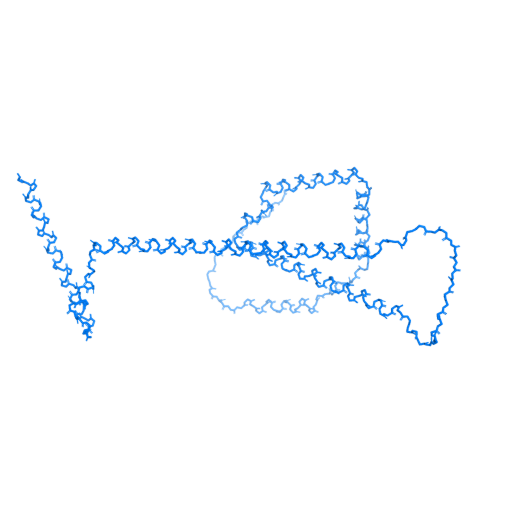217 ? -24.751 12.198 42.359 1.00 82.00 217 GLN A O 1
ATOM 1796 N N . THR A 1 218 ? -26.358 11.917 40.816 1.00 83.69 218 THR A N 1
ATOM 1797 C CA . THR A 1 218 ? -26.565 13.339 40.520 1.00 83.69 218 THR A CA 1
ATOM 1798 C C . THR A 1 218 ? -27.414 13.977 41.615 1.00 83.69 218 THR A C 1
ATOM 1800 O O . THR A 1 218 ? -26.973 14.972 42.172 1.00 83.69 218 THR A O 1
ATOM 1803 N N . ARG A 1 219 ? -28.510 13.332 42.041 1.00 84.69 219 ARG A N 1
ATOM 1804 C CA . ARG A 1 219 ? -29.352 13.810 43.155 1.00 84.69 219 ARG A CA 1
ATOM 1805 C C . ARG A 1 219 ? -28.595 13.957 44.465 1.00 84.69 219 ARG A C 1
ATOM 1807 O O . ARG A 1 219 ? -28.668 14.995 45.103 1.00 84.69 219 ARG A O 1
ATOM 1814 N N . VAL A 1 220 ? -27.795 12.955 44.842 1.00 88.69 220 VAL A N 1
ATOM 1815 C CA . VAL A 1 220 ? -26.948 13.055 46.044 1.00 88.69 220 VAL A CA 1
ATOM 1816 C C . VAL A 1 220 ? -25.913 14.175 45.900 1.00 88.69 220 VAL A C 1
ATOM 1818 O O . VAL A 1 220 ? -25.588 14.834 46.879 1.00 88.69 220 VAL A O 1
ATOM 1821 N N . ARG A 1 221 ? -25.388 14.429 44.694 1.00 87.06 221 ARG A N 1
ATOM 1822 C CA . ARG A 1 221 ? -24.451 15.543 44.465 1.00 87.06 221 ARG A CA 1
ATOM 1823 C C . ARG A 1 221 ? -25.123 16.911 44.553 1.00 87.06 221 ARG A C 1
ATOM 1825 O O . ARG A 1 221 ? -24.509 17.822 45.094 1.00 87.06 221 ARG A O 1
ATOM 1832 N N . GLU A 1 222 ? -26.337 17.040 44.031 1.00 87.44 222 GLU A N 1
ATOM 1833 C CA . GLU A 1 222 ? -27.159 18.249 44.148 1.00 87.44 222 GLU A CA 1
ATOM 1834 C C . GLU A 1 222 ? -27.547 18.501 45.606 1.00 87.44 222 GLU A C 1
ATOM 1836 O O . GLU A 1 222 ? -27.359 19.608 46.097 1.00 87.44 222 GLU A O 1
ATOM 1841 N N . PHE A 1 223 ? -27.964 17.455 46.326 1.00 87.38 223 PHE A N 1
ATOM 1842 C CA . PHE A 1 223 ? -28.276 17.513 47.755 1.00 87.38 223 PHE A CA 1
ATOM 1843 C C . PHE A 1 223 ? -27.084 17.983 48.598 1.00 87.38 223 PHE A C 1
ATOM 1845 O O . PHE A 1 223 ? -27.248 18.777 49.515 1.00 87.38 223 PHE A O 1
ATOM 1852 N N . LEU A 1 224 ? -25.874 17.519 48.270 1.00 90.12 224 LEU A N 1
ATOM 1853 C CA . LEU A 1 224 ? -24.648 17.925 48.961 1.00 90.12 224 LEU A CA 1
ATOM 1854 C C . LEU A 1 224 ? -24.126 19.305 48.528 1.00 90.12 224 LEU A C 1
ATOM 1856 O O . LEU A 1 224 ? -23.193 19.799 49.147 1.00 90.12 224 LEU A O 1
ATOM 1860 N N . ASN A 1 225 ? -24.660 19.909 47.460 1.00 88.69 225 ASN A N 1
ATOM 1861 C CA . ASN A 1 225 ? -24.331 21.257 46.972 1.00 88.69 225 ASN A CA 1
ATOM 1862 C C . ASN A 1 225 ? -22.823 21.618 46.963 1.00 88.69 225 ASN A C 1
ATOM 1864 O O . ASN A 1 225 ? -22.415 22.728 47.296 1.00 88.69 225 ASN A O 1
ATOM 1868 N N . GLY A 1 226 ? -21.965 20.659 46.599 1.00 84.62 226 GLY A N 1
ATOM 1869 C CA . GLY A 1 226 ? -20.509 20.855 46.541 1.00 84.62 226 GLY A CA 1
ATOM 1870 C C . GLY A 1 226 ? -19.762 20.735 47.877 1.00 84.62 226 GLY A C 1
ATOM 1871 O O . GLY A 1 226 ? -18.537 20.879 47.895 1.00 84.62 226 GLY A O 1
ATOM 1872 N N . GLU A 1 227 ? -20.450 20.417 48.972 1.00 91.25 227 GLU A N 1
ATOM 1873 C CA . GLU A 1 227 ? -19.843 20.168 50.276 1.00 91.25 227 GLU A CA 1
ATOM 1874 C C . GLU A 1 227 ? -18.979 18.894 50.258 1.00 91.25 227 GLU A C 1
ATOM 1876 O O . GLU A 1 227 ? -19.347 17.844 49.714 1.00 91.25 227 GLU A O 1
ATOM 1881 N N . LYS A 1 228 ? -17.777 18.978 50.840 1.00 89.56 228 LYS A N 1
ATOM 1882 C CA . LYS A 1 228 ? -16.822 17.863 50.864 1.00 89.56 228 LYS A CA 1
ATOM 1883 C C . LYS A 1 228 ? -17.117 16.940 52.039 1.00 89.56 228 LYS A C 1
ATOM 1885 O O . LYS A 1 228 ? -16.615 17.142 53.139 1.00 89.56 228 LYS A O 1
ATOM 1890 N N . VAL A 1 229 ? -17.876 15.882 51.776 1.00 91.06 229 VAL A N 1
ATOM 1891 C CA . VAL A 1 229 ? -18.237 14.877 52.786 1.00 91.06 229 VAL A CA 1
ATOM 1892 C C . VAL A 1 229 ? -17.446 13.580 52.603 1.00 91.06 229 VAL A C 1
ATOM 1894 O O . VAL A 1 229 ? -17.020 13.226 51.501 1.00 91.06 229 VAL A O 1
ATOM 1897 N N . SER A 1 230 ? -17.260 12.835 53.695 1.00 93.94 230 SER A N 1
ATOM 1898 C CA . SER A 1 230 ? -16.608 11.522 53.680 1.00 93.94 230 SER A CA 1
ATOM 1899 C C . SER A 1 230 ? -17.303 10.543 52.728 1.00 93.94 230 SER A C 1
ATOM 1901 O O . SER A 1 230 ? -18.531 10.451 52.668 1.00 93.94 230 SER A O 1
ATOM 1903 N N . THR A 1 231 ? -16.511 9.726 52.032 1.00 90.56 231 THR A N 1
ATOM 1904 C CA . THR A 1 231 ? -16.998 8.732 51.060 1.00 90.56 231 THR A CA 1
ATOM 1905 C C . THR A 1 231 ? -17.997 7.740 51.659 1.00 90.56 231 THR A C 1
ATOM 1907 O O . THR A 1 231 ? -18.898 7.282 50.956 1.00 90.56 231 THR A O 1
ATOM 1910 N N . LYS A 1 232 ? -17.887 7.426 52.960 1.00 93.62 232 LYS A N 1
ATOM 1911 C CA . LYS A 1 232 ? -18.856 6.574 53.671 1.00 93.62 232 LYS A CA 1
ATOM 1912 C C . LYS A 1 232 ? -20.247 7.211 53.723 1.00 93.62 232 LYS A C 1
ATOM 1914 O O . LYS A 1 232 ? -21.235 6.512 53.513 1.00 93.62 232 LYS A O 1
ATOM 1919 N N . VAL A 1 233 ? -20.320 8.519 53.964 1.00 90.88 233 VAL A N 1
ATOM 1920 C CA . VAL A 1 233 ? -21.584 9.269 54.033 1.00 90.88 233 VAL A CA 1
ATOM 1921 C C . VAL A 1 233 ? -22.228 9.333 52.652 1.00 90.88 233 VAL A C 1
ATOM 1923 O O . VAL A 1 233 ? -23.400 9.001 52.506 1.00 90.88 233 VAL A O 1
ATOM 1926 N N . VAL A 1 234 ? -21.432 9.617 51.617 1.00 90.31 234 VAL A N 1
ATOM 1927 C CA . VAL A 1 234 ? -21.899 9.630 50.221 1.00 90.31 234 VAL A CA 1
ATOM 1928 C C . VAL A 1 234 ? -22.507 8.281 49.816 1.00 90.31 234 VAL A C 1
ATOM 1930 O O . VAL A 1 234 ? -23.576 8.244 49.212 1.00 90.31 234 VAL A O 1
ATOM 1933 N N . LYS A 1 235 ? -21.867 7.160 50.181 1.00 91.94 235 LYS A N 1
ATOM 1934 C CA . LYS A 1 235 ? -22.393 5.813 49.896 1.00 91.94 235 LYS A CA 1
ATOM 1935 C C . LYS A 1 235 ? -23.701 5.519 50.635 1.00 91.94 235 LYS A C 1
ATOM 1937 O O . LYS A 1 235 ? -24.585 4.895 50.057 1.00 91.94 235 LYS A O 1
ATOM 1942 N N . ARG A 1 236 ? -23.842 5.970 51.887 1.00 93.25 236 ARG A N 1
ATOM 1943 C CA . ARG A 1 236 ? -25.087 5.805 52.659 1.00 93.25 236 ARG A CA 1
ATOM 1944 C C . ARG A 1 236 ? -26.241 6.601 52.053 1.00 93.25 236 ARG A C 1
ATOM 1946 O O . ARG A 1 236 ? -27.324 6.049 51.907 1.00 93.25 236 ARG A O 1
ATOM 1953 N N . LEU A 1 237 ? -25.995 7.844 51.643 1.00 92.25 237 LEU A N 1
ATOM 1954 C CA . LEU A 1 237 ? -26.996 8.681 50.973 1.00 92.25 237 LEU A CA 1
ATOM 1955 C C . LEU A 1 237 ? -27.451 8.063 49.645 1.00 92.25 237 LEU A C 1
ATOM 1957 O O . LEU A 1 237 ? -28.644 7.951 49.390 1.00 92.25 237 LEU A O 1
ATOM 1961 N N . GLN A 1 238 ? -26.508 7.567 48.837 1.00 90.69 238 GLN A N 1
ATOM 1962 C CA . GLN A 1 238 ? -26.832 6.847 47.600 1.00 90.69 238 GLN A CA 1
ATOM 1963 C C . GLN A 1 238 ? -27.679 5.601 47.859 1.00 90.69 238 GLN A C 1
ATOM 1965 O O . GLN A 1 238 ? -28.620 5.336 47.119 1.00 90.69 238 GLN A O 1
ATOM 1970 N N . PHE A 1 239 ? -27.356 4.837 48.904 1.00 92.69 239 PHE A N 1
ATOM 1971 C CA . PHE A 1 239 ? -28.135 3.662 49.279 1.00 92.69 239 PHE A CA 1
ATOM 1972 C C . PHE A 1 239 ? -29.551 4.034 49.744 1.00 92.69 239 PHE A C 1
ATOM 1974 O O . PHE A 1 239 ? -30.506 3.360 49.368 1.00 92.69 239 PHE A O 1
ATOM 1981 N N . GLY A 1 240 ? -29.708 5.135 50.485 1.00 92.06 240 GLY A N 1
ATOM 1982 C CA . GLY A 1 240 ? -31.019 5.669 50.867 1.00 92.06 240 GLY A CA 1
ATOM 1983 C C . GLY A 1 240 ? -31.905 5.972 49.655 1.00 92.06 240 GLY A C 1
ATOM 1984 O O . GLY A 1 240 ? -33.043 5.515 49.602 1.00 92.06 240 GLY A O 1
ATOM 1985 N N . GLU A 1 241 ? -31.358 6.637 48.637 1.00 90.25 241 GLU A N 1
ATOM 1986 C CA . GLU A 1 241 ? -32.058 6.912 47.371 1.00 90.25 241 GLU A CA 1
ATOM 1987 C C . GLU A 1 241 ? -32.453 5.633 46.598 1.00 90.25 241 GLU A C 1
ATOM 1989 O O . GLU A 1 241 ? -33.486 5.567 45.924 1.00 90.25 241 GLU A O 1
ATOM 1994 N N . VAL A 1 242 ? -31.656 4.566 46.701 1.00 91.06 242 VAL A N 1
ATOM 1995 C CA . VAL A 1 242 ? -32.021 3.255 46.136 1.00 91.06 242 VAL A CA 1
ATOM 1996 C C . VAL A 1 242 ? -33.222 2.660 46.879 1.00 91.06 242 VAL A C 1
ATOM 1998 O O . VAL A 1 242 ? -34.144 2.137 46.257 1.00 91.06 242 VAL A O 1
ATOM 2001 N N . LEU A 1 243 ? -33.262 2.764 48.206 1.00 91.19 243 LEU A N 1
ATOM 2002 C CA . LEU A 1 243 ? -34.384 2.242 48.988 1.00 91.19 243 LEU A CA 1
ATOM 2003 C C . LEU A 1 243 ? -35.682 3.012 48.727 1.00 91.19 243 LEU A C 1
ATOM 2005 O O . LEU A 1 243 ? -36.743 2.395 48.601 1.00 91.19 243 LEU A O 1
ATOM 2009 N N . THR A 1 244 ? -35.619 4.340 48.606 1.00 89.06 244 THR A N 1
ATOM 2010 C CA . THR A 1 244 ? -36.803 5.160 48.306 1.00 89.06 244 THR A CA 1
ATOM 2011 C C . THR A 1 244 ? -37.376 4.810 46.936 1.00 89.06 244 THR A C 1
ATOM 2013 O O . THR A 1 244 ? -38.586 4.613 46.812 1.00 89.06 244 THR A O 1
ATOM 2016 N N . THR A 1 245 ? -36.525 4.635 45.921 1.00 87.31 245 THR A N 1
ATOM 2017 C CA . THR A 1 245 ? -36.963 4.239 44.573 1.00 87.31 245 THR A CA 1
ATOM 2018 C C . THR A 1 245 ? -37.596 2.849 44.538 1.00 87.31 245 THR A C 1
ATOM 2020 O O . THR A 1 245 ? -38.679 2.703 43.971 1.00 87.31 245 THR A O 1
ATOM 2023 N N . ILE A 1 246 ? -37.003 1.851 45.200 1.00 90.31 246 ILE A N 1
ATOM 2024 C CA . ILE A 1 246 ? -37.588 0.502 45.322 1.00 90.31 246 ILE A CA 1
ATOM 2025 C C . ILE A 1 246 ? -38.945 0.559 46.041 1.00 90.31 246 ILE A C 1
ATOM 2027 O O . ILE A 1 246 ? -39.922 -0.059 45.612 1.00 90.31 246 ILE A O 1
ATOM 2031 N N . THR A 1 247 ? -39.043 1.340 47.115 1.00 93.31 247 THR A N 1
ATOM 2032 C CA . THR A 1 247 ? -40.288 1.476 47.885 1.00 93.31 247 THR A CA 1
ATOM 2033 C C . THR A 1 247 ? -41.391 2.145 47.059 1.00 93.31 247 THR A C 1
ATOM 2035 O O . THR A 1 247 ? -42.542 1.714 47.089 1.00 93.31 247 THR A O 1
ATOM 2038 N N . MET A 1 248 ? -41.059 3.173 46.276 1.00 89.31 248 MET A N 1
ATOM 2039 C CA . MET A 1 248 ? -42.018 3.823 45.377 1.00 89.31 248 MET A CA 1
ATOM 2040 C C . MET A 1 248 ? -42.467 2.886 44.251 1.00 89.31 248 MET A C 1
ATOM 2042 O O . MET A 1 248 ? -43.661 2.779 43.984 1.00 89.31 248 MET A O 1
ATOM 2046 N N . GLN A 1 249 ? -41.539 2.150 43.633 1.00 88.25 249 GLN A N 1
ATOM 2047 C CA . GLN A 1 249 ? -41.867 1.183 42.581 1.00 88.25 249 GLN A CA 1
ATOM 2048 C C . GLN A 1 249 ? -42.782 0.067 43.086 1.00 88.25 249 GLN A C 1
ATOM 2050 O O . GLN A 1 249 ? -43.765 -0.261 42.427 1.00 88.25 249 GLN A O 1
ATOM 2055 N N . THR A 1 250 ? -42.507 -0.483 44.269 1.00 92.81 250 THR A N 1
ATOM 2056 C CA . THR A 1 250 ? -43.341 -1.542 44.858 1.00 92.81 250 THR A CA 1
ATOM 2057 C C . THR A 1 250 ? -44.742 -1.043 45.214 1.00 92.81 250 THR A C 1
ATOM 2059 O O . THR A 1 250 ? -45.712 -1.767 44.998 1.00 92.81 250 THR A O 1
ATOM 2062 N N . LYS A 1 251 ? -44.890 0.202 45.692 1.00 94.06 251 LYS A N 1
ATOM 2063 C CA . LYS A 1 251 ? -46.207 0.834 45.899 1.00 94.06 251 LYS A CA 1
ATOM 2064 C C . LYS A 1 251 ? -46.978 0.998 44.589 1.00 94.06 251 LYS A C 1
ATOM 2066 O O . LYS A 1 251 ? -48.150 0.638 44.534 1.00 94.06 251 LYS A O 1
ATOM 2071 N N . ILE A 1 252 ? -46.319 1.484 43.535 1.00 91.94 252 ILE A N 1
ATOM 2072 C CA . ILE A 1 252 ? -46.931 1.642 42.206 1.00 91.94 252 ILE A CA 1
ATOM 2073 C C . ILE A 1 252 ? -47.358 0.282 41.646 1.00 91.94 252 ILE A C 1
ATOM 2075 O O . ILE A 1 252 ? -48.481 0.147 41.180 1.00 91.94 252 ILE A O 1
ATOM 2079 N N . GLN A 1 253 ? -46.509 -0.743 41.735 1.00 90.81 253 GLN A N 1
ATOM 2080 C CA . GLN A 1 253 ? -46.846 -2.094 41.274 1.00 90.81 253 GLN A CA 1
ATOM 2081 C C . GLN A 1 253 ? -48.046 -2.681 42.021 1.00 90.81 253 GLN A C 1
ATOM 2083 O O . GLN A 1 253 ? -48.906 -3.293 41.394 1.00 90.81 253 GLN A O 1
ATOM 2088 N N . LYS A 1 254 ? -48.135 -2.472 43.341 1.00 91.81 254 LYS A N 1
ATOM 2089 C CA . LYS A 1 254 ? -49.301 -2.887 44.134 1.00 91.81 254 LYS A CA 1
ATOM 2090 C C . LYS A 1 254 ? -50.577 -2.162 43.702 1.00 91.81 254 LYS A C 1
ATOM 2092 O O . LYS A 1 254 ? -51.602 -2.813 43.564 1.00 91.81 254 LYS A O 1
ATOM 2097 N N . LEU A 1 255 ? -50.504 -0.854 43.448 1.00 91.81 255 LEU A N 1
ATOM 2098 C CA . LEU A 1 255 ? -51.636 -0.063 42.949 1.00 91.81 255 LEU A CA 1
ATOM 2099 C C . LEU A 1 255 ? -52.088 -0.508 41.555 1.00 91.81 255 LEU A C 1
ATOM 2101 O O . LEU A 1 255 ? -53.273 -0.716 41.339 1.00 91.81 255 LEU A O 1
ATOM 2105 N N . VAL A 1 256 ? -51.152 -0.699 40.621 1.00 92.50 256 VAL A N 1
ATOM 2106 C CA . VAL A 1 256 ? -51.461 -1.184 39.266 1.00 92.50 256 VAL A CA 1
ATOM 2107 C C . VAL A 1 256 ? -52.081 -2.577 39.318 1.00 92.50 256 VAL A C 1
ATOM 2109 O O . VAL A 1 256 ? -53.047 -2.835 38.615 1.00 92.50 256 VAL A O 1
ATOM 2112 N N . ARG A 1 257 ? -51.563 -3.463 40.175 1.00 92.12 257 ARG A N 1
ATOM 2113 C CA . ARG A 1 257 ? -52.129 -4.799 40.371 1.00 92.12 257 ARG A CA 1
ATOM 2114 C C . ARG A 1 257 ? -53.553 -4.740 40.928 1.00 92.12 257 ARG A C 1
ATOM 2116 O O . ARG A 1 257 ? -54.425 -5.410 40.399 1.00 92.12 257 ARG A O 1
ATOM 2123 N N . PHE A 1 258 ? -53.790 -3.898 41.931 1.00 92.50 258 PHE A N 1
ATOM 2124 C CA . PHE A 1 258 ? -55.119 -3.683 42.504 1.00 92.50 258 PHE A CA 1
ATOM 2125 C C . PHE A 1 258 ? -56.128 -3.150 41.472 1.00 92.50 258 PHE A C 1
ATOM 2127 O O . PHE A 1 258 ? -57.271 -3.581 41.466 1.00 92.50 258 PHE A O 1
ATOM 2134 N N . LEU A 1 259 ? -55.695 -2.262 40.570 1.00 90.06 259 LEU A N 1
ATOM 2135 C CA . LEU A 1 259 ? -56.527 -1.700 39.496 1.00 90.06 259 LEU A CA 1
ATOM 2136 C C . LEU A 1 259 ? -56.757 -2.641 38.301 1.00 90.06 259 LEU A C 1
ATOM 2138 O O . LEU A 1 259 ? -57.561 -2.314 37.441 1.00 90.06 259 LEU A O 1
ATOM 2142 N N . LEU A 1 260 ? -56.008 -3.742 38.192 1.00 87.06 260 LEU A N 1
ATOM 2143 C CA . LEU A 1 260 ? -56.176 -4.748 37.133 1.00 87.06 260 LEU A CA 1
ATOM 2144 C C . LEU A 1 260 ? -56.958 -5.981 37.611 1.00 87.06 260 LEU A C 1
ATOM 2146 O O . LEU A 1 260 ? -57.414 -6.764 36.784 1.00 87.06 260 LEU A O 1
ATOM 2150 N N . GLU A 1 261 ? -57.056 -6.181 38.928 1.00 82.50 261 GLU A N 1
ATOM 2151 C CA . GLU A 1 261 ? -57.811 -7.271 39.564 1.00 82.50 261 GLU A CA 1
ATOM 2152 C C . GLU A 1 261 ? -59.267 -6.863 39.911 1.00 82.50 261 GLU A C 1
ATOM 2154 O O . GLU A 1 261 ? -60.042 -7.720 40.334 1.00 82.50 261 GLU A O 1
ATOM 2159 N N . PHE A 1 262 ? -59.646 -5.597 39.686 1.00 62.97 262 PHE A N 1
ATOM 2160 C CA . PHE A 1 262 ? -61.008 -5.042 39.760 1.00 62.97 262 PHE A CA 1
ATOM 2161 C C . PHE A 1 262 ? -61.410 -4.441 38.411 1.00 62.97 262 PHE A C 1
ATOM 2163 O O . PHE A 1 262 ? -62.611 -4.525 38.073 1.00 62.97 262 PHE A O 1
#

Sequence (262 aa):
MFWIGRSAVSNYDGSTDGCIMYRCFDYIIYRNKHGKKKKFDKNLVDVKKKKRDAEMEHRNKIKNDPVCYEEFKRKERERYNKRKEDGKIKLISDLSERGKRQQRKKWVERTTRHRKRQKADREELNNILVCGTPSLSGTEAREVTVSVAGPSNGILGRAGSSRKNAGRKRVLRNRSQAHRKIKELEGKLKRLSKSAAKYKAKYYRLRKQKGNNESLQTRVREFLNGEKVSTKVVKRLQFGEVLTTITMQTKIQKLVRFLLEF

pLDDT: mean 78.22, std 20.82, range [31.52, 98.06]

Radius of gyration: 42.49 Å; Cα contacts (8 Å, |Δi|>4): 24; chains: 1; bounding box: 110×82×102 Å

Solvent-accessible surface area (backbone atoms only — not comparable to full-atom values): 15923 Å² total; per-residue (Å²): 141,82,89,82,83,90,82,89,82,83,91,80,90,76,93,72,89,85,72,70,70,66,63,55,53,54,51,54,54,49,48,67,77,69,52,75,78,77,74,85,56,65,66,59,54,51,53,53,45,54,54,52,51,53,52,48,51,54,52,46,54,37,64,72,35,67,68,57,36,51,52,50,52,51,56,51,52,53,54,47,51,53,36,38,74,72,56,76,50,70,51,77,86,76,39,51,73,69,50,47,50,53,52,51,52,53,48,51,51,52,50,52,53,50,52,51,48,56,49,50,56,49,49,51,52,48,49,51,58,62,71,67,50,78,80,81,81,74,83,78,95,71,92,74,90,77,90,75,93,71,99,70,91,84,88,85,65,71,73,67,51,54,58,55,50,52,51,52,53,50,53,53,50,52,51,52,51,49,56,53,48,52,55,50,49,53,52,48,51,55,51,50,51,50,50,50,50,51,53,52,54,48,49,55,51,51,60,58,47,76,74,55,77,83,48,64,71,50,52,52,46,60,74,44,69,79,60,91,69,58,70,70,57,56,51,50,53,43,50,50,53,51,51,52,51,53,53,51,51,52,52,51,51,51,51,54,49,57,66,70,77,106

Mean predicted aligned error: 21.97 Å

Secondary structure (DSSP, 8-state):
-----------------S-SHHHHHHHHHHHHHH-------HHHHHHHHHHHHHHHHHHHHHHHSHHHHHHHHHHHHHHHHHHHHTTSS--TTTS-HHHHHHHHHHHHHHHHHHHHHHHHHHHHHHHHHHHSS----------------------S-HHHHHHHHHHHHHHHHHHHHHHHHHHHHHHHHHHHHHHHHHHHHHHHHHHHHTTS---HHHHHHHHTTT----HHHHHHHHHHHHHHHHHHHHHHHHHHHHHH--

Foldseek 3Di:
DDDDDDDDDDDDDDDDPDDPVVVVVVVVVVCVVPVDDDPPPVVVVVVVVVVVVVVVVVVVVCVVDPVSVVVVVVVVVVVVVVCVVVVVDDDCVRDDPVRVVVVVVVVVVVVVVVVVVVVVVVVVVVVCVVVVDDPPPDDDDDDDDDDDDDDDDDDPPDPVVVVVVVVVVVVVVVVVVVVVVVVVVVVVVVVVVVVVVVVVVVVVVVVVPVVDDDDLLNVLCVVCVPPDDDPVVSVVSSVVSVVVVVVVVVVVVVVVVVVVVD

Organism: Timema genevievae (NCBI:txid629358)